Protein AF-A0A7S3W104-F1 (afdb_monomer)

Structure (mmCIF, N/CA/C/O backbone):
data_AF-A0A7S3W104-F1
#
_entry.id   AF-A0A7S3W104-F1
#
loop_
_atom_site.group_PDB
_atom_site.id
_atom_site.type_symbol
_atom_site.label_atom_id
_atom_site.label_alt_id
_atom_site.label_comp_id
_atom_site.label_asym_id
_atom_site.label_entity_id
_atom_site.label_seq_id
_atom_site.pdbx_PDB_ins_code
_atom_site.Cartn_x
_atom_site.Cartn_y
_atom_site.Cartn_z
_atom_site.occupancy
_atom_site.B_iso_or_equiv
_atom_site.auth_seq_id
_atom_site.auth_comp_id
_atom_site.auth_asym_id
_atom_site.auth_atom_id
_atom_site.pdbx_PDB_model_num
ATOM 1 N N . ARG A 1 1 ? 18.774 6.326 -40.422 1.00 37.09 1 ARG A N 1
ATOM 2 C CA . ARG A 1 1 ? 19.442 6.326 -39.095 1.00 37.09 1 ARG A CA 1
ATOM 3 C C . ARG A 1 1 ? 19.067 5.019 -38.410 1.00 37.09 1 ARG A C 1
ATOM 5 O O . ARG A 1 1 ? 17.876 4.776 -38.276 1.00 37.09 1 ARG A O 1
ATOM 12 N N . ARG A 1 2 ? 20.029 4.136 -38.097 1.00 28.27 2 ARG A N 1
ATOM 13 C CA . ARG A 1 2 ? 19.743 2.916 -37.319 1.00 28.27 2 ARG A CA 1
ATOM 14 C C . ARG A 1 2 ? 19.228 3.359 -35.954 1.00 28.27 2 ARG A C 1
ATOM 16 O O . ARG A 1 2 ? 19.919 4.115 -35.279 1.00 28.27 2 ARG A O 1
ATOM 23 N N . TRP A 1 3 ? 18.034 2.916 -35.581 1.00 32.09 3 TRP A N 1
ATOM 24 C CA . TRP A 1 3 ? 17.619 2.921 -34.187 1.00 32.09 3 TRP A CA 1
ATOM 25 C C . TRP A 1 3 ? 18.521 1.901 -33.496 1.00 32.09 3 TRP A C 1
ATOM 27 O O . TRP A 1 3 ? 18.325 0.699 -33.641 1.00 32.09 3 TRP A O 1
ATOM 37 N N . LEU A 1 4 ? 19.610 2.384 -32.897 1.00 34.06 4 LEU A N 1
ATOM 38 C CA . LEU A 1 4 ? 20.387 1.586 -31.960 1.00 34.06 4 LEU A CA 1
ATOM 39 C C . LEU A 1 4 ? 19.416 1.181 -30.856 1.00 34.06 4 LEU A C 1
ATOM 41 O O . LEU A 1 4 ? 18.719 2.042 -30.314 1.00 34.06 4 LEU A O 1
ATOM 45 N N . ASP A 1 5 ? 19.331 -0.120 -30.590 1.00 38.16 5 ASP A N 1
ATOM 46 C CA . ASP A 1 5 ? 18.613 -0.637 -29.433 1.00 38.16 5 ASP A CA 1
ATOM 47 C C . ASP A 1 5 ? 19.081 0.158 -28.211 1.00 38.16 5 ASP A C 1
ATOM 49 O O . ASP A 1 5 ? 20.287 0.172 -27.947 1.00 38.16 5 ASP A O 1
ATOM 53 N N . PRO A 1 6 ? 18.192 0.874 -27.497 1.00 42.34 6 PRO A N 1
ATOM 54 C CA . PRO A 1 6 ? 18.599 1.498 -26.258 1.00 42.34 6 PRO A CA 1
ATOM 55 C C . PRO A 1 6 ? 19.003 0.359 -25.327 1.00 42.34 6 PRO A C 1
ATOM 57 O O . PRO A 1 6 ? 18.173 -0.453 -24.917 1.00 42.34 6 PRO A O 1
ATOM 60 N N . GLU A 1 7 ? 20.297 0.265 -25.043 1.0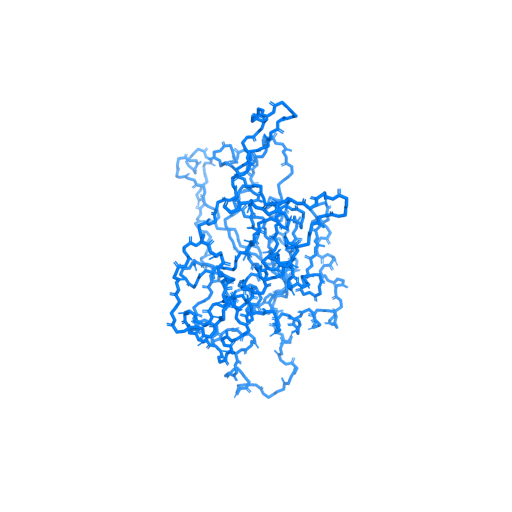0 40.59 7 GLU A N 1
ATOM 61 C CA . GLU A 1 7 ? 20.813 -0.590 -23.992 1.00 40.5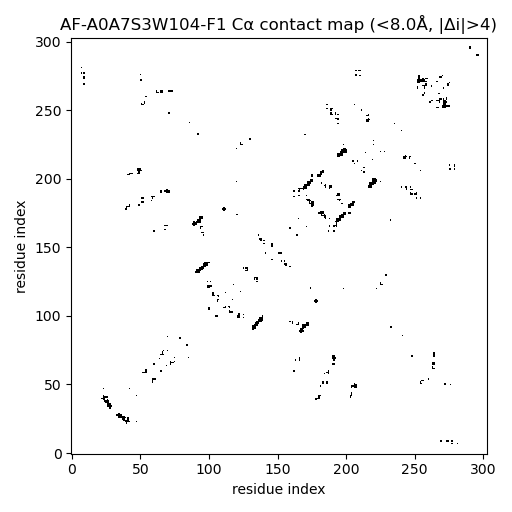9 7 GLU A CA 1
ATOM 62 C C . GLU A 1 7 ? 20.341 0.019 -22.670 1.00 40.59 7 GLU A C 1
ATOM 64 O O . GLU A 1 7 ? 20.956 0.916 -22.093 1.00 40.59 7 GLU A O 1
ATOM 69 N N . ILE A 1 8 ? 19.157 -0.406 -22.238 1.00 48.28 8 ILE A N 1
ATOM 70 C CA . ILE A 1 8 ? 18.570 -0.025 -20.962 1.00 48.28 8 ILE A CA 1
ATOM 71 C C . ILE A 1 8 ? 19.312 -0.832 -19.888 1.00 48.28 8 ILE A C 1
ATOM 73 O O . ILE A 1 8 ? 18.839 -1.863 -19.419 1.00 48.28 8 ILE A O 1
ATOM 77 N N . SER A 1 9 ? 20.533 -0.398 -19.571 1.00 44.91 9 SER A N 1
ATOM 78 C CA . SER A 1 9 ? 21.362 -0.970 -18.511 1.00 44.91 9 SER A CA 1
ATOM 79 C C . SER A 1 9 ? 21.144 -0.187 -17.209 1.00 44.91 9 SER A C 1
ATOM 81 O O . SER A 1 9 ? 21.493 1.000 -17.159 1.00 44.91 9 SER A O 1
ATOM 83 N N . PRO A 1 10 ? 20.621 -0.817 -16.136 1.00 44.97 10 PRO A N 1
ATOM 84 C CA . PRO A 1 10 ? 20.485 -0.187 -14.815 1.00 44.97 10 PRO A CA 1
ATOM 85 C C . PRO A 1 10 ? 21.829 0.316 -14.244 1.00 44.97 10 PRO A C 1
ATOM 87 O O . PRO A 1 10 ? 21.872 1.248 -13.438 1.00 44.97 10 PRO A O 1
ATOM 90 N N . ALA A 1 11 ? 22.942 -0.269 -14.704 1.00 45.78 11 ALA A N 1
ATOM 91 C CA . ALA A 1 11 ? 24.308 0.042 -14.287 1.00 45.78 11 ALA A CA 1
ATOM 92 C C . ALA A 1 11 ? 24.992 1.143 -15.129 1.00 45.78 11 ALA A C 1
ATOM 94 O O . ALA A 1 11 ? 26.169 1.442 -14.915 1.00 45.78 11 ALA A O 1
ATOM 95 N N . SER A 1 12 ? 24.292 1.755 -16.092 1.00 44.75 12 SER A N 1
ATOM 96 C CA . SER A 1 12 ? 24.877 2.786 -16.957 1.00 44.75 12 SER A CA 1
ATOM 97 C C . SER A 1 12 ? 25.304 4.036 -16.174 1.00 44.75 12 SER A C 1
ATOM 99 O O . SER A 1 12 ? 24.533 4.598 -15.391 1.00 44.75 12 SER A O 1
ATOM 101 N N . ARG A 1 13 ? 26.538 4.504 -16.423 1.00 41.62 13 ARG A N 1
ATOM 102 C CA . ARG A 1 13 ? 27.102 5.742 -15.844 1.00 41.62 13 ARG A CA 1
ATOM 103 C C . ARG A 1 13 ? 26.498 7.017 -16.442 1.00 41.62 13 ARG A C 1
ATOM 105 O O . ARG A 1 13 ? 26.578 8.072 -15.822 1.00 41.62 13 ARG A O 1
ATOM 112 N N . THR A 1 14 ? 25.885 6.937 -17.622 1.00 40.84 14 THR A N 1
ATOM 113 C CA . THR A 1 14 ? 25.219 8.063 -18.292 1.00 40.84 14 THR A CA 1
ATOM 114 C C . THR A 1 14 ? 23.712 7.875 -18.189 1.00 40.84 14 THR A C 1
ATOM 116 O O . THR A 1 14 ? 23.048 7.472 -19.146 1.00 40.84 14 THR A O 1
ATOM 119 N N . ARG A 1 15 ? 23.156 8.108 -16.997 1.00 45.81 15 ARG A N 1
ATOM 120 C CA . ARG A 1 15 ? 21.706 8.039 -16.794 1.00 45.81 15 ARG A CA 1
ATOM 121 C C . ARG A 1 15 ? 21.064 9.257 -17.454 1.00 45.81 15 ARG A C 1
ATOM 123 O O . ARG A 1 15 ? 21.160 10.371 -16.944 1.00 45.81 15 ARG A O 1
ATOM 130 N N . ALA A 1 16 ? 20.427 9.053 -18.604 1.00 42.28 16 ALA A N 1
ATOM 131 C CA . ALA A 1 16 ? 19.506 10.038 -19.149 1.00 42.28 16 ALA A CA 1
ATOM 132 C C . ALA A 1 16 ? 18.285 10.090 -18.222 1.00 42.28 16 ALA A C 1
ATOM 134 O O . ALA A 1 16 ? 17.577 9.097 -18.054 1.00 42.28 16 ALA A O 1
ATOM 135 N N . TRP A 1 17 ? 18.073 11.235 -17.578 1.00 39.09 17 TRP A N 1
ATOM 136 C CA . TRP A 1 17 ? 16.923 11.456 -16.712 1.00 39.09 17 TRP A CA 1
ATOM 137 C C . TRP A 1 17 ? 15.668 11.514 -17.582 1.00 39.09 17 TRP A C 1
ATOM 139 O O . TRP A 1 17 ? 15.446 12.484 -18.304 1.00 39.09 17 TRP A O 1
ATOM 149 N N . VAL A 1 18 ? 14.852 10.463 -17.540 1.00 41.28 18 VAL A N 1
ATOM 150 C CA . VAL A 1 18 ? 13.516 10.491 -18.137 1.00 41.28 18 VAL A CA 1
ATOM 151 C C . VAL A 1 18 ? 12.557 11.017 -17.079 1.00 41.28 18 VAL A C 1
ATOM 153 O O . VAL A 1 18 ? 12.289 10.352 -16.080 1.00 41.28 18 VAL A O 1
ATOM 156 N N . GLN A 1 19 ? 12.025 12.217 -17.296 1.00 34.94 19 GLN A N 1
ATOM 157 C CA . GLN A 1 19 ? 10.919 12.736 -16.502 1.00 34.94 19 GLN A CA 1
ATOM 158 C C . GLN A 1 19 ? 9.626 12.045 -16.953 1.00 34.94 19 GLN A C 1
ATOM 160 O O . GLN A 1 19 ? 8.969 12.461 -17.908 1.00 34.94 19 GLN A O 1
ATOM 165 N N . LEU A 1 20 ? 9.269 10.954 -16.277 1.00 44.12 20 LEU A N 1
ATOM 166 C CA . LEU A 1 20 ? 8.003 10.261 -16.497 1.00 44.12 20 LEU A CA 1
ATOM 167 C C . LEU A 1 20 ? 6.884 11.052 -15.820 1.00 44.12 20 LEU A C 1
ATOM 169 O O . LEU A 1 20 ? 6.678 10.967 -14.611 1.00 44.12 20 LEU A O 1
ATOM 173 N N . THR A 1 21 ? 6.167 11.852 -16.605 1.00 34.91 21 THR A N 1
ATOM 174 C CA . THR A 1 21 ? 4.966 12.536 -16.121 1.00 34.91 21 THR A CA 1
ATOM 175 C C . THR A 1 21 ? 3.789 11.576 -16.233 1.00 34.91 21 THR A C 1
ATOM 177 O O . THR A 1 21 ? 3.358 11.231 -17.330 1.00 34.91 21 THR A O 1
ATOM 180 N N . HIS A 1 22 ? 3.280 11.125 -15.090 1.00 41.38 22 HIS A N 1
ATOM 181 C CA . HIS A 1 22 ? 2.076 10.309 -15.015 1.00 41.38 22 HIS A CA 1
ATOM 182 C C . HIS A 1 22 ? 0.848 11.192 -15.260 1.00 41.38 22 HIS A C 1
ATOM 184 O O . HIS A 1 22 ? 0.440 11.934 -14.374 1.00 41.38 22 HIS A O 1
ATOM 190 N N . ASN A 1 23 ? 0.273 11.109 -16.458 1.00 41.25 23 ASN A N 1
ATOM 191 C CA . ASN A 1 23 ? -1.087 11.555 -16.750 1.00 41.25 23 ASN A CA 1
ATOM 192 C C . ASN A 1 23 ? -1.695 10.542 -17.728 1.00 41.25 23 ASN A C 1
ATOM 194 O O . ASN A 1 23 ? -1.456 10.623 -18.932 1.00 41.25 23 ASN A O 1
ATOM 198 N N . GLY A 1 24 ? -2.446 9.565 -17.218 1.00 42.09 24 GLY A N 1
ATOM 199 C CA . GLY A 1 24 ? -3.284 8.715 -18.061 1.00 42.09 24 GLY A CA 1
ATOM 200 C C . GLY A 1 24 ? -4.423 9.553 -18.639 1.00 42.09 24 GLY A C 1
ATOM 201 O O . GLY A 1 24 ? -5.442 9.735 -17.984 1.00 42.09 24 GLY A O 1
ATOM 202 N N . LEU A 1 25 ? -4.238 10.111 -19.836 1.00 42.59 25 LEU A N 1
ATOM 203 C CA . LEU A 1 25 ? -5.289 10.806 -20.581 1.00 42.59 25 LEU A CA 1
ATOM 204 C C . LEU A 1 25 ? -5.599 10.011 -21.846 1.00 42.59 25 LEU A C 1
ATOM 206 O O . LEU A 1 25 ? -5.040 10.258 -22.914 1.00 42.59 25 LEU A O 1
ATOM 210 N N . ALA A 1 26 ? -6.496 9.040 -21.719 1.00 45.34 26 ALA A N 1
ATOM 211 C CA . ALA A 1 26 ? -7.226 8.511 -22.857 1.00 45.34 26 ALA A CA 1
ATOM 212 C C . ALA A 1 26 ? -8.701 8.841 -22.640 1.00 45.34 26 ALA A C 1
ATOM 214 O O . ALA A 1 26 ? -9.356 8.249 -21.789 1.00 45.34 26 ALA A O 1
ATOM 215 N N . ASP A 1 27 ? -9.211 9.813 -23.393 1.00 51.09 27 ASP A N 1
ATOM 216 C CA . ASP A 1 27 ? -10.648 10.049 -23.488 1.00 51.09 27 ASP A CA 1
ATOM 217 C C . ASP A 1 27 ? -11.335 8.767 -23.984 1.00 51.09 27 ASP A C 1
ATOM 219 O O . ASP A 1 27 ? -10.856 8.135 -24.933 1.00 51.09 27 ASP A O 1
ATOM 223 N N . ALA A 1 28 ? -12.467 8.390 -23.385 1.00 49.91 28 ALA A N 1
ATOM 224 C CA . ALA A 1 28 ? -13.306 7.348 -23.960 1.00 49.91 28 ALA A CA 1
ATOM 225 C C . ALA A 1 28 ? -13.830 7.877 -25.299 1.00 49.91 28 ALA A C 1
ATOM 227 O O . ALA A 1 28 ? -14.431 8.952 -25.343 1.00 49.91 28 ALA A O 1
ATOM 228 N N . ARG A 1 29 ? -13.564 7.169 -26.403 1.00 50.62 29 ARG A N 1
ATOM 229 C CA . ARG A 1 29 ? -13.993 7.582 -27.746 1.00 50.62 29 ARG A CA 1
ATOM 230 C C . ARG A 1 29 ? -15.089 6.673 -28.285 1.00 50.62 29 ARG A C 1
ATOM 232 O O . ARG A 1 29 ? -15.020 5.458 -28.124 1.00 50.62 29 ARG A O 1
ATOM 239 N N . THR A 1 30 ? -16.088 7.251 -28.948 1.00 54.69 30 THR A N 1
ATOM 240 C CA . THR A 1 30 ? -17.107 6.495 -29.686 1.00 54.69 30 THR A CA 1
ATOM 241 C C . THR A 1 30 ? -16.467 5.752 -30.871 1.00 54.69 30 THR A C 1
ATOM 243 O O . THR A 1 30 ? -15.377 6.127 -31.313 1.00 54.69 30 THR A O 1
ATOM 246 N N . PRO A 1 31 ? -17.148 4.760 -31.482 1.00 52.31 31 PRO A N 1
ATOM 247 C CA . PRO A 1 31 ? -16.690 4.130 -32.728 1.00 52.31 31 PRO A CA 1
ATOM 248 C C . PRO A 1 31 ? -16.465 5.114 -33.891 1.00 52.31 31 PRO A C 1
ATOM 250 O O . PRO A 1 31 ? -15.788 4.778 -34.857 1.00 52.31 31 PRO A O 1
ATOM 253 N N . ARG A 1 32 ? -17.021 6.333 -33.803 1.00 60.59 32 ARG A N 1
ATOM 254 C CA . ARG A 1 32 ? -16.838 7.431 -34.767 1.00 60.59 32 ARG A CA 1
ATOM 255 C C . ARG A 1 32 ? -15.694 8.388 -34.399 1.00 60.59 32 ARG A C 1
ATOM 257 O O . ARG A 1 32 ? -15.452 9.347 -35.121 1.00 60.59 32 ARG A O 1
ATOM 264 N N . GLY A 1 33 ? -14.974 8.130 -33.305 1.00 50.72 33 GLY A N 1
ATOM 265 C CA . GLY A 1 33 ? -13.790 8.887 -32.886 1.00 50.72 33 GLY A CA 1
ATOM 266 C C . GLY A 1 33 ? -14.061 10.125 -32.024 1.00 50.72 33 GLY A C 1
ATOM 267 O O . GLY A 1 33 ? -13.105 10.823 -31.670 1.00 50.72 33 GLY A O 1
ATOM 268 N N . GLU A 1 34 ? -15.318 10.382 -31.661 1.00 56.81 34 GLU A N 1
ATOM 269 C CA . GLU A 1 34 ? -15.738 11.496 -30.799 1.00 56.81 34 GLU A CA 1
ATOM 270 C C . GLU A 1 34 ? -15.475 11.173 -29.325 1.00 56.81 34 GLU A C 1
ATOM 272 O O . GLU A 1 34 ? -15.604 10.020 -28.923 1.00 56.81 34 GLU A O 1
ATOM 277 N N . VAL A 1 35 ? -15.129 12.170 -28.505 1.00 52.94 35 VAL A N 1
ATOM 278 C CA . VAL A 1 35 ? -14.965 11.990 -27.051 1.00 52.94 35 VAL A CA 1
ATOM 279 C C . VAL A 1 35 ? -16.342 11.744 -26.425 1.00 52.94 35 VAL A C 1
ATOM 281 O O . VAL A 1 35 ? -17.142 12.669 -26.318 1.00 52.94 35 VAL A O 1
ATOM 284 N N . ALA A 1 36 ? -16.614 10.496 -26.044 1.00 54.97 36 ALA A N 1
ATOM 285 C CA . ALA A 1 36 ? -17.855 10.060 -25.407 1.00 54.97 36 ALA A CA 1
ATOM 286 C C . ALA A 1 36 ? -17.917 10.529 -23.947 1.00 54.97 36 ALA A C 1
ATOM 288 O O . ALA A 1 36 ? -18.919 11.085 -23.513 1.00 54.97 36 ALA A O 1
ATOM 289 N N . GLU A 1 37 ? -16.808 10.366 -23.222 1.00 53.06 37 GLU A N 1
ATOM 290 C CA . GLU A 1 37 ? -16.603 10.869 -21.867 1.00 53.06 37 GLU A CA 1
ATOM 291 C C . GLU A 1 37 ? -15.124 11.231 -21.688 1.00 53.06 37 GLU A C 1
ATOM 293 O O . GLU A 1 37 ? -14.225 10.480 -22.082 1.00 53.06 37 GLU A O 1
ATOM 298 N N . ARG A 1 38 ? -14.852 12.389 -21.072 1.00 49.31 38 ARG A N 1
ATOM 299 C CA . ARG A 1 38 ? -13.503 12.719 -20.595 1.00 49.31 38 ARG A CA 1
ATOM 300 C C . ARG A 1 38 ? -13.173 11.779 -19.446 1.00 49.31 38 ARG A C 1
ATOM 302 O O . ARG A 1 38 ? -13.529 12.056 -18.300 1.00 49.31 38 ARG A O 1
ATOM 309 N N . CYS A 1 39 ? -12.498 10.677 -19.744 1.00 49.94 39 CYS A N 1
ATOM 310 C CA . CYS A 1 39 ? -11.989 9.815 -18.697 1.00 49.94 39 CYS A CA 1
ATOM 311 C C . CYS A 1 39 ? -10.826 10.527 -18.007 1.00 49.94 39 CYS A C 1
ATOM 313 O O . CYS A 1 39 ? -9.742 10.683 -18.565 1.00 49.94 39 CYS A O 1
ATOM 315 N N . VAL A 1 40 ? -11.075 11.015 -16.792 1.00 47.88 40 VAL A N 1
ATOM 316 C CA . VAL A 1 40 ? -10.091 11.816 -16.054 1.00 47.88 40 VAL A CA 1
ATOM 317 C C . VAL A 1 40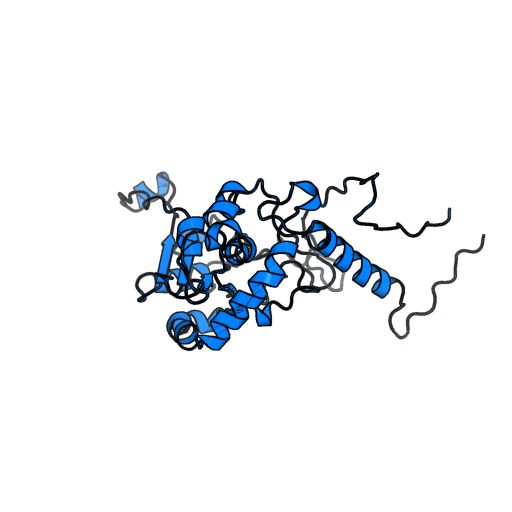 ? -8.989 10.941 -15.440 1.00 47.88 40 VAL A C 1
ATOM 319 O O . VAL A 1 40 ? -7.941 11.472 -15.101 1.00 47.88 40 VAL A O 1
ATOM 322 N N . ASN A 1 41 ? -9.204 9.622 -15.333 1.00 52.31 41 ASN A N 1
ATOM 323 C CA . ASN A 1 41 ? -8.223 8.623 -14.898 1.00 52.31 41 ASN A CA 1
ATOM 324 C C . ASN A 1 41 ? -8.553 7.248 -15.516 1.00 52.31 41 ASN A C 1
ATOM 326 O O . ASN A 1 41 ? -9.205 6.426 -14.878 1.00 52.31 41 ASN A O 1
ATOM 330 N N . CYS A 1 42 ? -8.121 6.990 -16.750 1.00 57.62 42 CYS A N 1
ATOM 331 C CA . CYS A 1 42 ? -8.243 5.663 -17.364 1.00 57.62 42 CYS A CA 1
ATOM 332 C C . CYS A 1 42 ? -6.886 4.972 -17.336 1.00 57.62 42 CYS A C 1
ATOM 334 O O . CYS A 1 42 ? -6.059 5.203 -18.215 1.00 57.62 42 CYS A O 1
ATOM 336 N N . PHE A 1 43 ? -6.651 4.142 -16.317 1.00 66.25 43 PHE A N 1
ATOM 337 C CA . PHE A 1 43 ? -5.513 3.233 -16.336 1.00 66.25 43 PHE A CA 1
ATOM 338 C C . PHE A 1 43 ? -5.801 2.087 -17.307 1.00 66.25 43 PHE A C 1
ATOM 340 O O . PHE A 1 43 ? -6.747 1.321 -17.126 1.00 66.25 43 PHE A O 1
ATOM 347 N N . HIS A 1 44 ? -4.965 1.941 -18.324 1.00 65.56 44 HIS A N 1
ATOM 348 C CA . HIS A 1 44 ? -5.025 0.834 -19.262 1.00 65.56 44 HIS A CA 1
ATOM 349 C C . HIS A 1 44 ? -3.996 -0.228 -18.886 1.00 65.56 44 HIS A C 1
ATOM 351 O O . HIS A 1 44 ? -2.796 -0.074 -19.132 1.00 65.56 44 HIS A O 1
ATOM 357 N N . VAL A 1 45 ? -4.478 -1.349 -18.346 1.00 68.31 45 VAL A N 1
ATOM 358 C CA . VAL A 1 45 ? -3.652 -2.530 -18.063 1.00 68.31 45 VAL A CA 1
ATOM 359 C C . VAL A 1 45 ? -2.844 -2.917 -19.308 1.00 68.31 45 VAL A C 1
ATOM 361 O O . VAL A 1 45 ? -3.363 -2.975 -20.421 1.00 68.31 45 VAL A O 1
ATOM 364 N N . GLY A 1 46 ? -1.540 -3.139 -19.129 1.00 69.38 46 GLY A N 1
ATOM 365 C CA . GLY A 1 46 ? -0.610 -3.491 -20.208 1.00 69.38 46 GLY A CA 1
ATOM 366 C C . GLY A 1 46 ? -0.140 -2.324 -21.090 1.00 69.38 46 GLY A C 1
ATOM 367 O O . GLY A 1 46 ? 0.827 -2.493 -21.833 1.00 69.38 46 GLY A O 1
ATOM 368 N N . LYS A 1 47 ? -0.754 -1.136 -20.987 1.00 73.19 47 LYS A N 1
ATOM 369 C CA . LYS A 1 47 ? -0.311 0.095 -21.666 1.00 73.19 47 LYS A CA 1
ATOM 370 C C . LYS A 1 47 ? 0.299 1.091 -20.688 1.00 73.19 47 LYS A C 1
ATOM 372 O O . LYS A 1 47 ? 1.390 1.597 -20.938 1.00 73.19 47 LYS A O 1
ATOM 377 N N . ASP A 1 48 ? -0.332 1.291 -19.544 1.00 76.00 48 ASP A N 1
ATOM 378 C CA . ASP A 1 48 ? 0.135 2.199 -18.503 1.00 76.00 48 ASP A CA 1
ATOM 379 C C . ASP A 1 48 ? 0.943 1.431 -17.449 1.00 76.00 48 ASP A C 1
ATOM 381 O O . ASP A 1 48 ? 0.756 0.228 -17.257 1.00 76.00 48 ASP A O 1
ATOM 385 N N . ILE A 1 49 ? 1.907 2.096 -16.808 1.00 82.19 49 ILE A N 1
ATOM 386 C CA . ILE A 1 49 ? 2.715 1.528 -15.718 1.00 82.19 49 ILE A CA 1
ATOM 387 C C . ILE A 1 49 ? 2.455 2.369 -14.476 1.00 82.19 49 ILE A C 1
ATOM 389 O O . ILE A 1 49 ? 2.705 3.576 -14.482 1.00 82.19 49 ILE A O 1
ATOM 393 N N . VAL A 1 50 ? 1.990 1.732 -13.403 1.00 82.00 50 VAL A N 1
ATOM 394 C CA . VAL A 1 50 ? 1.903 2.381 -12.095 1.00 82.00 50 VAL A CA 1
ATOM 395 C C . VAL A 1 50 ? 3.273 2.318 -11.434 1.00 82.00 50 VAL A C 1
ATOM 397 O O . VAL A 1 50 ? 3.782 1.233 -11.149 1.00 82.00 50 VAL A O 1
ATOM 400 N N . LEU A 1 51 ? 3.868 3.486 -11.204 1.00 85.81 51 LEU A N 1
ATOM 401 C CA . LEU A 1 51 ? 5.132 3.633 -10.483 1.00 85.81 51 LEU A CA 1
ATOM 402 C C . LEU A 1 51 ? 4.866 3.802 -8.979 1.00 85.81 51 LEU A C 1
ATOM 404 O O . LEU A 1 51 ? 3.837 4.381 -8.609 1.00 85.81 51 LEU A O 1
ATOM 408 N N . PRO A 1 52 ? 5.767 3.338 -8.097 1.00 87.00 52 PRO A N 1
ATOM 409 C CA . PRO A 1 52 ? 5.720 3.715 -6.696 1.00 87.00 52 PRO A CA 1
ATOM 410 C C . PRO A 1 52 ? 6.045 5.207 -6.550 1.00 87.00 52 PRO A C 1
ATOM 412 O O . PRO A 1 52 ? 6.579 5.855 -7.453 1.00 87.00 52 PRO A O 1
ATOM 415 N N . PHE A 1 53 ? 5.700 5.770 -5.399 1.00 76.81 53 PHE A N 1
ATOM 416 C CA . PHE A 1 53 ? 5.983 7.169 -5.113 1.00 76.81 53 PHE A CA 1
ATOM 417 C C . PHE A 1 53 ? 7.481 7.434 -4.946 1.00 76.81 53 PHE A C 1
ATOM 419 O O . PHE A 1 53 ? 8.235 6.598 -4.449 1.00 76.81 53 PHE A O 1
ATOM 426 N N . THR A 1 54 ? 7.892 8.658 -5.277 1.00 74.06 54 THR A N 1
ATOM 427 C CA . THR A 1 54 ? 9.198 9.165 -4.865 1.00 74.06 54 THR A CA 1
ATOM 428 C C . THR A 1 54 ? 9.189 9.496 -3.363 1.00 74.06 54 THR A C 1
ATOM 430 O O . THR A 1 54 ? 8.140 9.874 -2.823 1.00 74.06 54 THR A O 1
ATOM 433 N N . PRO A 1 55 ? 10.349 9.438 -2.683 1.00 64.75 55 PRO A N 1
ATOM 434 C CA . PRO A 1 55 ? 10.478 9.690 -1.239 1.00 64.75 55 PRO A CA 1
ATOM 435 C C . PRO A 1 55 ? 10.030 11.079 -0.759 1.00 64.75 55 PRO A C 1
ATOM 437 O O . PRO A 1 55 ? 9.930 11.326 0.435 1.00 64.75 55 PRO A O 1
ATOM 440 N N . SER A 1 56 ? 9.775 12.006 -1.681 1.00 61.88 56 SER A N 1
ATOM 441 C CA . SER A 1 56 ? 9.354 13.386 -1.419 1.00 61.88 56 SER A CA 1
ATOM 442 C C . SER A 1 56 ? 7.839 13.571 -1.255 1.00 61.88 56 SER A C 1
ATOM 444 O O . SER A 1 56 ? 7.363 14.704 -1.184 1.00 61.88 56 SER A O 1
ATOM 446 N N . THR A 1 57 ? 7.059 12.488 -1.222 1.00 67.38 57 THR A N 1
ATOM 447 C CA . THR A 1 57 ? 5.596 12.554 -1.081 1.00 67.38 57 THR A CA 1
ATOM 448 C C . THR A 1 57 ? 5.151 12.227 0.345 1.00 67.38 57 THR A C 1
ATOM 450 O O . THR A 1 57 ? 5.776 11.427 1.030 1.00 67.38 57 THR A O 1
ATOM 453 N N . ILE A 1 58 ? 4.044 12.834 0.791 1.00 62.72 58 ILE A N 1
ATOM 454 C CA . ILE A 1 58 ? 3.545 12.760 2.182 1.00 62.72 58 ILE A CA 1
ATOM 455 C C . ILE A 1 58 ? 3.252 11.338 2.690 1.00 62.72 58 ILE A C 1
ATOM 457 O O . ILE A 1 58 ? 3.164 11.121 3.894 1.00 62.72 58 ILE A O 1
ATOM 461 N N . ASP A 1 59 ? 3.080 10.382 1.780 1.00 68.56 59 ASP A N 1
ATOM 462 C CA . ASP A 1 59 ? 2.686 9.014 2.104 1.00 68.56 59 ASP A CA 1
ATOM 463 C C . ASP A 1 59 ? 3.857 8.020 2.043 1.00 68.56 59 ASP A C 1
ATOM 465 O O . ASP A 1 59 ? 3.654 6.850 2.349 1.00 68.56 59 ASP A O 1
ATOM 469 N N . VAL A 1 60 ? 5.067 8.450 1.664 1.00 75.56 60 VAL A N 1
ATOM 470 C CA . VAL A 1 60 ? 6.256 7.585 1.652 1.00 75.56 60 VAL A CA 1
ATOM 471 C C . VAL A 1 60 ? 7.082 7.821 2.918 1.00 75.56 60 VAL A C 1
ATOM 473 O O . VAL A 1 60 ? 7.421 8.970 3.200 1.00 75.56 60 VAL A O 1
ATOM 476 N N . PRO A 1 61 ? 7.434 6.767 3.678 1.00 81.69 61 PRO A N 1
ATOM 477 C CA . PRO A 1 61 ? 8.301 6.907 4.843 1.00 81.69 61 PRO A CA 1
ATOM 478 C C . PRO A 1 61 ? 9.683 7.451 4.458 1.00 81.69 61 PRO A C 1
ATOM 480 O O . PRO A 1 61 ? 10.243 7.071 3.427 1.00 81.69 61 PRO A O 1
ATOM 483 N N . SER A 1 62 ? 10.271 8.292 5.309 1.00 86.19 62 SER A N 1
ATOM 484 C CA . SER A 1 62 ? 11.680 8.670 5.166 1.00 86.19 62 SER A CA 1
ATOM 485 C C . SER A 1 62 ? 12.601 7.468 5.422 1.00 86.19 62 SER A C 1
ATOM 487 O O . SER A 1 62 ? 12.199 6.487 6.049 1.00 86.19 62 SER A O 1
ATOM 489 N N . CYS A 1 63 ? 13.876 7.533 5.013 1.00 87.88 63 CYS A N 1
ATOM 490 C CA . CYS A 1 63 ? 14.831 6.482 5.392 1.00 87.88 63 CYS A CA 1
ATOM 491 C C . CYS A 1 63 ? 14.969 6.328 6.915 1.00 87.88 63 CYS A C 1
ATOM 493 O O . CYS A 1 63 ? 15.264 5.234 7.391 1.00 87.88 63 CYS A O 1
ATOM 495 N N . GLU A 1 64 ? 14.789 7.406 7.682 1.00 88.06 64 GLU A N 1
ATOM 496 C CA . GLU A 1 64 ? 14.778 7.336 9.143 1.00 88.06 64 GLU A CA 1
ATOM 497 C C . GLU A 1 64 ? 13.566 6.544 9.647 1.00 88.06 64 GLU A C 1
ATOM 499 O O . GLU A 1 64 ? 13.741 5.606 10.426 1.00 88.06 64 GLU A O 1
ATOM 504 N N . ASP A 1 65 ? 12.370 6.838 9.130 1.00 86.44 65 ASP A N 1
ATOM 505 C CA . ASP A 1 65 ? 11.154 6.080 9.448 1.00 86.44 65 ASP A CA 1
ATOM 506 C C . ASP A 1 65 ? 11.310 4.604 9.075 1.00 86.44 65 ASP A C 1
ATOM 508 O O . ASP A 1 65 ? 10.975 3.727 9.868 1.00 86.44 65 ASP A O 1
ATOM 512 N N . LEU A 1 66 ? 11.866 4.304 7.895 1.00 87.56 66 LEU A N 1
ATOM 513 C CA . LEU A 1 66 ? 12.111 2.927 7.470 1.00 87.56 66 LEU A CA 1
ATOM 514 C C . LEU A 1 66 ? 13.078 2.221 8.419 1.00 87.56 66 LEU A C 1
ATOM 516 O O . LEU A 1 66 ? 12.769 1.128 8.885 1.00 87.56 66 LEU A O 1
ATOM 520 N N . ARG A 1 67 ? 14.220 2.826 8.760 1.00 88.12 67 ARG A N 1
ATOM 521 C CA . ARG A 1 67 ? 15.183 2.209 9.688 1.00 88.12 67 ARG A CA 1
ATOM 522 C C . ARG A 1 67 ? 14.580 1.947 11.064 1.00 88.12 67 ARG A C 1
ATOM 524 O O . ARG A 1 67 ? 14.883 0.918 11.668 1.00 88.12 67 ARG A O 1
ATOM 531 N N . ASN A 1 68 ? 13.730 2.851 11.538 1.00 83.88 68 ASN A N 1
ATOM 532 C CA . ASN A 1 68 ? 13.136 2.763 12.864 1.00 83.88 68 ASN A CA 1
ATOM 533 C C . ASN A 1 68 ? 11.926 1.820 12.914 1.00 83.88 68 ASN A C 1
ATOM 535 O O . ASN A 1 68 ? 11.731 1.135 13.919 1.00 83.88 68 ASN A O 1
ATOM 539 N N . TRP A 1 69 ? 11.085 1.802 11.877 1.00 84.25 69 TRP A N 1
ATOM 540 C CA . TRP A 1 69 ? 9.744 1.204 11.943 1.00 84.25 69 TRP A CA 1
ATOM 541 C C . TRP A 1 69 ? 9.489 0.091 10.933 1.00 84.25 69 TRP A C 1
ATOM 543 O O . TRP A 1 69 ? 8.579 -0.712 11.162 1.00 84.25 69 TRP A O 1
ATOM 553 N N . SER A 1 70 ? 10.281 -0.012 9.861 1.00 87.38 70 SER A N 1
ATOM 554 C CA . SER A 1 70 ? 10.162 -1.129 8.922 1.00 87.38 70 SER A CA 1
ATOM 555 C C . SER A 1 70 ? 10.357 -2.452 9.653 1.00 87.38 70 SER A C 1
ATOM 557 O O . SER A 1 70 ? 11.237 -2.608 10.505 1.00 87.38 70 SER A O 1
ATOM 559 N N . VAL A 1 71 ? 9.534 -3.437 9.310 1.00 85.25 71 VAL A N 1
ATOM 560 C CA . VAL A 1 71 ? 9.732 -4.819 9.772 1.00 85.25 71 VAL A CA 1
ATOM 561 C C . VAL A 1 71 ? 10.899 -5.497 9.041 1.00 85.25 71 VAL A C 1
ATOM 563 O O . VAL A 1 71 ? 11.375 -6.537 9.483 1.00 85.25 71 VAL A O 1
ATOM 566 N N . TRP A 1 72 ? 11.393 -4.882 7.962 1.00 88.62 72 TRP A N 1
ATOM 567 C CA . TRP A 1 72 ? 12.536 -5.337 7.166 1.00 88.62 72 TRP A CA 1
ATOM 568 C C . TRP A 1 72 ? 13.861 -4.711 7.611 1.00 88.62 72 TRP A C 1
ATOM 570 O O . TRP A 1 72 ? 14.903 -5.025 7.042 1.00 88.62 72 TRP A O 1
ATOM 580 N N . SER A 1 73 ? 13.829 -3.800 8.590 1.00 85.56 73 SER A N 1
ATOM 581 C CA . SER A 1 73 ? 15.028 -3.102 9.048 1.00 85.56 73 SER A CA 1
ATOM 582 C C . SER A 1 73 ? 16.017 -4.075 9.710 1.00 85.56 73 SER A C 1
ATOM 584 O O . SER A 1 73 ? 15.641 -4.758 10.670 1.00 85.56 73 SER A O 1
ATOM 586 N N . PRO A 1 74 ? 17.289 -4.124 9.266 1.00 78.25 74 PRO A N 1
ATOM 587 C CA . PRO A 1 74 ? 18.287 -5.038 9.824 1.00 78.25 74 PRO A CA 1
ATOM 588 C C . PRO A 1 74 ? 18.632 -4.708 11.283 1.00 78.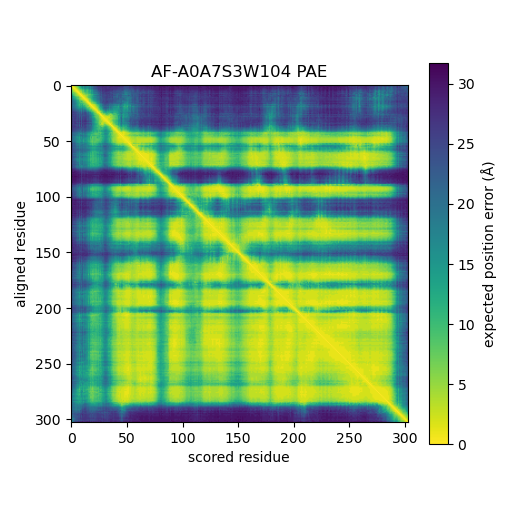25 74 PRO A C 1
ATOM 590 O O . PRO A 1 74 ? 18.985 -5.594 12.056 1.00 78.25 74 PRO A O 1
ATOM 593 N N . THR A 1 75 ? 18.483 -3.446 11.699 1.00 69.19 75 THR A N 1
ATOM 594 C CA . THR A 1 75 ? 18.784 -2.999 13.068 1.00 69.19 75 THR A CA 1
ATOM 595 C C . THR A 1 75 ? 17.699 -3.375 14.079 1.00 69.19 75 THR A C 1
ATOM 597 O O . THR A 1 75 ? 17.951 -3.349 15.284 1.00 69.19 75 THR A O 1
ATOM 600 N N . ARG A 1 76 ? 16.506 -3.780 13.622 1.00 62.12 76 ARG A N 1
ATOM 601 C CA . ARG A 1 76 ? 15.399 -4.189 14.501 1.00 62.12 76 ARG A CA 1
ATOM 602 C C . ARG A 1 76 ? 15.683 -5.517 15.214 1.00 62.12 76 ARG A C 1
ATOM 604 O O . ARG A 1 76 ? 15.299 -5.675 16.368 1.00 62.12 76 ARG A O 1
ATOM 611 N N . GLY A 1 77 ? 16.433 -6.422 14.576 1.00 48.91 77 GLY A N 1
ATOM 612 C CA . GLY A 1 77 ? 16.794 -7.739 15.123 1.00 48.91 77 GLY A CA 1
ATOM 613 C C . GLY A 1 77 ? 17.774 -7.717 16.303 1.00 48.91 77 GLY A C 1
ATOM 614 O O . GLY A 1 77 ? 17.951 -8.736 16.958 1.00 48.91 77 GLY A O 1
ATOM 615 N N . SER A 1 78 ? 18.387 -6.572 16.624 1.00 46.56 78 SER A N 1
ATOM 616 C CA . SER A 1 78 ? 19.297 -6.460 17.774 1.00 46.56 78 SER A CA 1
ATOM 617 C C . SER A 1 78 ? 18.581 -6.165 19.102 1.00 46.56 78 SER A C 1
ATOM 619 O O . SER A 1 78 ? 19.248 -6.110 20.135 1.00 46.56 78 SER A O 1
ATOM 621 N N . ARG A 1 79 ? 17.256 -5.937 19.107 1.00 45.81 79 ARG A N 1
ATOM 622 C CA . ARG A 1 79 ? 16.501 -5.567 20.323 1.00 45.81 79 ARG A CA 1
ATOM 623 C C . ARG A 1 79 ? 15.481 -6.595 20.822 1.00 45.81 79 ARG A C 1
ATOM 625 O O . ARG A 1 79 ? 15.008 -6.423 21.940 1.00 45.81 79 ARG A O 1
ATOM 632 N N . SER A 1 80 ? 15.191 -7.671 20.093 1.00 40.12 80 SER A N 1
ATOM 633 C CA . SER A 1 80 ? 14.405 -8.790 20.630 1.00 40.12 80 SER A CA 1
ATOM 634 C C . SER A 1 80 ? 14.895 -10.130 20.081 1.00 40.12 80 SER A C 1
ATOM 636 O O . SER A 1 80 ? 14.965 -10.369 18.878 1.00 40.12 80 SER A O 1
ATOM 638 N N . THR A 1 81 ? 15.294 -11.012 20.993 1.00 35.38 81 THR A N 1
ATOM 639 C CA . THR A 1 81 ? 15.630 -12.407 20.716 1.00 35.38 81 THR A CA 1
ATOM 640 C C . THR A 1 81 ? 14.362 -13.175 20.333 1.00 35.38 81 THR A C 1
ATOM 642 O O . THR A 1 81 ? 13.521 -13.421 21.195 1.00 35.38 81 THR A O 1
ATOM 645 N N . GLY A 1 82 ? 14.245 -13.585 19.068 1.00 37.81 82 GLY A N 1
ATOM 646 C CA . GLY A 1 82 ? 13.272 -14.587 18.620 1.00 37.81 82 GLY A CA 1
ATOM 647 C C . GLY A 1 82 ? 12.528 -14.219 17.335 1.00 37.81 82 GLY A C 1
ATOM 648 O O . GLY A 1 82 ? 11.781 -13.246 17.292 1.00 37.81 82 GLY A O 1
ATOM 649 N N . ASP A 1 83 ? 12.641 -15.070 16.312 1.00 40.31 83 ASP A N 1
ATOM 650 C CA . ASP A 1 83 ? 11.903 -14.999 15.036 1.00 40.31 83 ASP A CA 1
ATOM 651 C C . ASP A 1 83 ? 10.360 -14.998 15.177 1.00 40.31 83 ASP A C 1
ATOM 653 O O . ASP A 1 83 ? 9.642 -14.784 14.200 1.00 40.31 83 ASP A O 1
ATOM 657 N N . ALA A 1 84 ? 9.830 -15.174 16.392 1.00 37.53 84 ALA A N 1
ATOM 658 C CA . ALA A 1 84 ? 8.404 -15.103 16.714 1.00 37.53 84 ALA A CA 1
ATOM 659 C C . ALA A 1 84 ? 7.831 -13.664 16.784 1.00 37.53 84 ALA A C 1
ATOM 661 O O . ALA A 1 84 ? 6.613 -13.489 16.772 1.00 37.53 84 ALA A O 1
ATOM 662 N N . ASP A 1 85 ? 8.672 -12.624 16.815 1.00 44.34 85 ASP A N 1
ATOM 663 C CA . ASP A 1 85 ? 8.256 -11.233 17.088 1.00 44.34 85 ASP A CA 1
ATOM 664 C C . ASP A 1 85 ? 7.865 -10.419 15.830 1.00 44.34 85 ASP A C 1
ATOM 666 O O . ASP A 1 85 ? 7.447 -9.264 15.898 1.00 44.34 85 ASP A O 1
ATOM 670 N N . ARG A 1 86 ? 7.954 -11.005 14.625 1.00 51.16 86 ARG A N 1
ATOM 671 C CA . ARG A 1 86 ? 7.528 -10.311 13.386 1.00 51.16 86 ARG A CA 1
ATOM 672 C C . ARG A 1 86 ? 6.000 -10.209 13.245 1.00 51.16 86 ARG A C 1
ATOM 674 O O . ARG A 1 86 ? 5.510 -9.345 12.512 1.00 51.16 86 ARG A O 1
ATOM 681 N N . SER A 1 87 ? 5.262 -11.055 13.969 1.00 45.47 87 SER A N 1
ATOM 682 C CA . SER A 1 87 ? 3.795 -11.173 13.914 1.00 45.47 87 SER A CA 1
ATOM 683 C C . SER A 1 87 ? 3.112 -10.974 15.276 1.00 45.47 87 SER A C 1
ATOM 685 O O . SER A 1 87 ? 1.928 -10.630 15.313 1.00 45.47 87 SER A O 1
ATOM 687 N N . ALA A 1 88 ? 3.835 -11.159 16.386 1.00 44.66 88 ALA A N 1
ATOM 688 C CA . ALA A 1 88 ? 3.302 -11.157 17.747 1.00 44.66 88 ALA A CA 1
ATOM 689 C C . ALA A 1 88 ? 3.269 -9.744 18.362 1.00 44.66 88 ALA A C 1
ATOM 691 O O . ALA A 1 88 ? 4.017 -9.434 19.276 1.00 44.66 88 ALA A O 1
ATOM 692 N N . GLY A 1 89 ? 2.402 -8.861 17.865 1.00 59.94 89 GLY A N 1
ATOM 693 C CA . GLY A 1 89 ? 2.257 -7.539 18.499 1.00 59.94 89 GLY A CA 1
ATOM 694 C C . GLY A 1 89 ? 1.427 -6.503 17.757 1.00 59.94 89 GLY A C 1
ATOM 695 O O . GLY A 1 89 ? 1.458 -5.332 18.120 1.00 59.94 89 GLY A O 1
ATOM 696 N N . ARG A 1 90 ? 0.700 -6.884 16.699 1.00 81.19 90 ARG A N 1
ATOM 697 C CA . ARG A 1 90 ? -0.156 -5.930 15.987 1.00 81.19 90 ARG A CA 1
ATOM 698 C C . ARG A 1 90 ? -1.445 -5.695 16.769 1.00 81.19 90 ARG A C 1
ATOM 700 O O . ARG A 1 90 ? -2.306 -6.567 16.824 1.00 81.19 90 ARG A O 1
ATOM 707 N N . GLU A 1 91 ? -1.558 -4.508 17.356 1.00 86.06 91 GLU A N 1
ATOM 708 C CA . GLU A 1 91 ? -2.697 -4.061 18.168 1.00 86.06 91 GLU A CA 1
ATOM 709 C C . GLU A 1 91 ? -3.996 -3.914 17.361 1.00 86.06 91 GLU A C 1
ATOM 711 O O . GLU A 1 91 ? -5.097 -3.939 17.917 1.00 86.06 91 GLU A O 1
ATOM 716 N N . HIS A 1 92 ? -3.889 -3.737 16.043 1.00 92.69 92 HIS A N 1
ATOM 717 C CA . HIS A 1 92 ? -5.032 -3.527 15.164 1.00 92.69 92 HIS A CA 1
ATOM 718 C C . HIS A 1 92 ? -5.144 -4.647 14.128 1.00 92.69 92 HIS A C 1
ATOM 720 O O . HIS A 1 92 ? -4.165 -5.085 13.519 1.00 92.69 92 HIS A O 1
ATOM 726 N N . LEU A 1 93 ? -6.372 -5.094 13.877 1.00 95.62 93 LEU A N 1
ATOM 727 C CA . LEU A 1 93 ? -6.664 -5.996 12.770 1.00 95.62 93 LEU A CA 1
ATOM 728 C C . LEU A 1 93 ? -6.616 -5.227 11.449 1.00 95.62 93 LEU A C 1
ATOM 730 O O . LEU A 1 93 ? -5.967 -5.675 10.511 1.00 95.62 93 LEU A O 1
ATOM 734 N N . PHE A 1 94 ? -7.271 -4.069 11.390 1.00 96.25 94 PHE A N 1
ATOM 735 C CA . PHE A 1 94 ? -7.428 -3.284 10.172 1.00 96.25 94 PHE A CA 1
ATOM 736 C C . PHE A 1 94 ? -7.190 -1.802 10.432 1.00 96.25 94 PHE A C 1
ATOM 738 O O . PHE A 1 94 ? -7.704 -1.259 11.410 1.00 96.25 94 PHE A O 1
ATOM 745 N N . PHE A 1 95 ? -6.464 -1.135 9.539 1.00 94.62 95 PHE A N 1
ATOM 746 C CA . PHE A 1 95 ? -6.180 0.289 9.647 1.00 94.62 95 PHE A CA 1
ATOM 747 C C . PHE A 1 95 ? -6.493 1.066 8.372 1.00 94.62 95 PHE A C 1
ATOM 749 O O . PHE A 1 95 ? -6.213 0.637 7.251 1.00 94.62 95 PHE A O 1
ATOM 756 N N . PHE A 1 96 ? -6.998 2.281 8.580 1.00 91.19 96 PHE A N 1
ATOM 757 C CA . PHE A 1 96 ? -6.901 3.359 7.613 1.00 91.19 96 PHE A CA 1
ATOM 758 C C . PHE A 1 96 ? -6.840 4.720 8.302 1.00 91.19 96 PHE A C 1
ATOM 760 O O . PHE A 1 96 ? -7.618 5.006 9.212 1.00 91.19 96 PHE A O 1
ATOM 767 N N . GLY A 1 97 ? -5.987 5.608 7.795 1.00 86.88 97 GLY A N 1
ATOM 768 C CA . GLY A 1 97 ? -5.949 7.011 8.191 1.00 86.88 97 GLY A CA 1
ATOM 769 C C . GLY A 1 97 ? -5.966 7.919 6.973 1.00 86.88 97 GLY A C 1
ATOM 770 O O . GLY A 1 97 ? -5.100 7.809 6.109 1.00 86.88 97 GLY A O 1
ATOM 771 N N . GLY A 1 98 ? -6.928 8.836 6.904 1.00 81.12 98 GLY A N 1
ATOM 772 C CA . GLY A 1 98 ? -7.012 9.771 5.789 1.00 81.12 98 GLY A CA 1
ATOM 773 C C . GLY A 1 98 ? -8.276 10.614 5.793 1.00 81.12 98 GLY A C 1
ATOM 774 O O . GLY A 1 98 ? -9.126 10.519 6.678 1.00 81.12 98 GLY A O 1
ATOM 775 N N . ARG A 1 99 ? -8.409 11.464 4.775 1.00 78.25 99 ARG A N 1
ATOM 776 C CA . ARG A 1 99 ? -9.597 12.301 4.603 1.00 78.25 99 ARG A CA 1
ATOM 777 C C . ARG A 1 99 ? -10.721 11.475 3.980 1.00 78.25 99 ARG A C 1
ATOM 779 O O . ARG A 1 99 ? -10.631 11.104 2.808 1.00 78.25 99 ARG A O 1
ATOM 786 N N . ILE A 1 100 ? -11.789 11.236 4.742 1.00 78.06 100 ILE A N 1
ATOM 787 C CA . ILE A 1 100 ? -12.989 10.547 4.263 1.00 78.06 100 ILE A CA 1
ATOM 788 C C . ILE A 1 100 ? -14.214 11.449 4.389 1.00 78.06 100 ILE A C 1
ATOM 790 O O . ILE A 1 100 ? -14.584 11.892 5.473 1.00 78.06 100 ILE A O 1
ATOM 794 N N . HIS A 1 101 ? -14.888 11.695 3.275 1.00 71.94 101 HIS A N 1
ATOM 795 C CA . HIS A 1 101 ? -16.115 12.479 3.270 1.00 71.94 101 HIS A CA 1
ATOM 796 C C . HIS A 1 101 ? -17.306 11.577 3.652 1.00 71.94 101 HIS A C 1
ATOM 798 O O . HIS A 1 101 ? -17.513 10.557 2.997 1.00 71.94 101 HIS A O 1
ATOM 804 N N . PRO A 1 102 ? -18.066 11.904 4.715 1.00 59.41 102 PRO A N 1
ATOM 805 C CA . PRO A 1 102 ? -19.051 10.995 5.304 1.00 59.41 102 PRO A CA 1
ATOM 806 C C . PRO A 1 102 ? -20.421 10.967 4.605 1.00 59.41 102 PRO A C 1
ATOM 808 O O . PRO A 1 102 ? -21.243 10.134 4.967 1.00 59.41 102 PRO A O 1
ATOM 811 N N . SER A 1 103 ? -20.706 11.845 3.632 1.00 57.06 103 SER A N 1
ATOM 812 C CA . SER A 1 103 ? -21.969 11.785 2.877 1.00 57.06 103 SER A CA 1
ATOM 813 C C . SER A 1 103 ? -21.819 12.158 1.401 1.00 57.06 103 SER A C 1
ATOM 815 O O . SER A 1 103 ? -20.949 12.948 1.028 1.00 57.06 103 SER A O 1
ATOM 817 N N . LEU A 1 104 ? -22.739 11.622 0.589 1.00 50.03 104 LEU A N 1
ATOM 818 C CA . LEU A 1 104 ? -22.935 11.939 -0.833 1.00 50.03 104 LEU A CA 1
ATOM 819 C C . LEU A 1 104 ? -23.487 13.358 -1.070 1.00 50.03 104 LEU A C 1
ATOM 821 O O . LEU A 1 104 ? -23.478 13.861 -2.189 1.00 50.03 104 LEU A O 1
ATOM 825 N N . GLU A 1 105 ? -23.957 14.042 -0.029 1.00 48.66 105 GLU A N 1
ATOM 826 C CA . GLU A 1 105 ? -24.388 15.441 -0.126 1.00 48.66 105 GLU A CA 1
ATOM 827 C C . GLU A 1 105 ? -23.185 16.396 -0.039 1.00 48.66 105 GLU A C 1
ATOM 829 O O . GLU A 1 105 ? -23.073 17.359 -0.797 1.00 48.66 105 GLU A O 1
ATOM 834 N N . HIS A 1 106 ? -22.207 16.057 0.808 1.00 46.81 106 HIS A N 1
ATOM 835 C CA . HIS A 1 106 ? -20.932 16.770 0.960 1.00 46.81 106 HIS A CA 1
ATOM 836 C C . HIS A 1 106 ? -19.936 16.514 -0.184 1.00 46.81 106 HIS A C 1
ATOM 838 O O . HIS A 1 106 ? -18.894 17.164 -0.279 1.00 46.81 106 HIS A O 1
ATOM 844 N N . ALA A 1 107 ? -20.277 15.565 -1.047 1.00 46.62 107 ALA A N 1
ATOM 845 C CA . ALA A 1 107 ? -19.560 15.144 -2.235 1.00 46.62 107 ALA A CA 1
ATOM 846 C C . ALA A 1 107 ? -19.761 16.067 -3.451 1.00 46.62 107 ALA A C 1
ATOM 848 O O . ALA A 1 107 ? -18.938 16.050 -4.360 1.00 46.62 107 ALA A O 1
ATOM 849 N N . ARG A 1 108 ? -20.804 16.913 -3.461 1.00 40.84 108 ARG A N 1
ATOM 850 C CA . ARG A 1 108 ? -21.189 17.739 -4.626 1.00 40.84 108 ARG A CA 1
ATOM 851 C C . ARG A 1 108 ? -20.108 18.714 -5.118 1.00 40.84 108 ARG A C 1
ATOM 853 O O . ARG A 1 108 ? -20.153 19.139 -6.264 1.00 40.84 108 ARG A O 1
ATOM 860 N N . PHE A 1 109 ? -19.141 19.066 -4.268 1.00 39.12 109 PHE A N 1
ATOM 861 C CA . 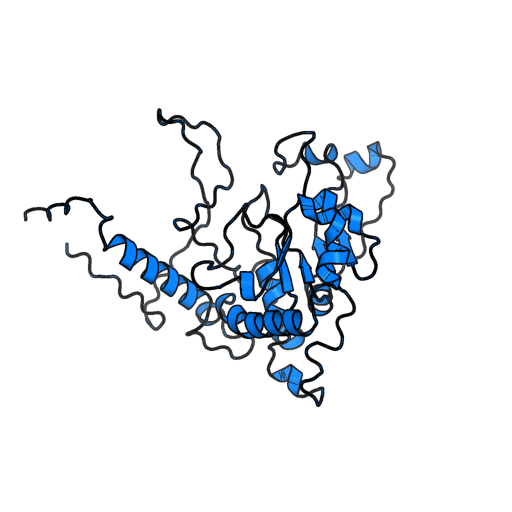PHE A 1 109 ? -18.047 19.999 -4.593 1.00 39.12 109 PHE A CA 1
ATOM 862 C C . PHE A 1 109 ? -16.702 19.315 -4.831 1.00 39.12 109 PHE A C 1
ATOM 864 O O . PHE A 1 109 ? -15.679 19.966 -5.037 1.00 39.12 109 PHE A O 1
ATOM 871 N N . LEU A 1 110 ? -16.686 17.993 -4.760 1.00 43.81 110 LEU A N 1
ATOM 872 C CA . LEU A 1 110 ? -15.509 17.179 -4.945 1.00 43.81 110 LEU A CA 1
ATOM 873 C C . LEU A 1 110 ? -15.720 16.446 -6.256 1.00 43.81 110 LEU A C 1
ATOM 875 O O . LEU A 1 110 ? -16.694 15.730 -6.430 1.00 43.81 110 LEU A O 1
ATOM 879 N N . SER A 1 111 ? -14.786 16.603 -7.179 1.00 41.81 111 SER A N 1
ATOM 880 C CA . SER A 1 111 ? -14.748 15.925 -8.475 1.00 41.81 111 SER A CA 1
ATOM 881 C C . SER A 1 111 ? -14.582 14.390 -8.403 1.00 41.81 111 SER A C 1
ATOM 883 O O . SER A 1 111 ? -14.095 13.779 -9.345 1.00 41.81 111 SER A O 1
ATOM 885 N N . TYR A 1 112 ? -14.961 13.780 -7.276 1.00 47.12 112 TYR A N 1
ATOM 886 C CA . TYR A 1 112 ? -14.660 12.425 -6.816 1.00 47.12 112 TYR A CA 1
ATOM 887 C C . TYR A 1 112 ? -15.849 11.455 -6.931 1.00 47.12 112 TYR A C 1
ATOM 889 O O . TYR A 1 112 ? -15.762 10.356 -6.395 1.00 47.12 112 TYR A O 1
ATOM 897 N N . TYR A 1 113 ? -16.959 11.851 -7.559 1.00 52.25 113 TYR A N 1
ATOM 898 C CA . TYR A 1 113 ? -18.212 11.097 -7.496 1.00 52.25 113 TYR A CA 1
ATOM 899 C C . TYR A 1 113 ? -18.895 11.019 -8.857 1.00 52.25 113 TYR A C 1
ATOM 901 O O . TYR A 1 113 ? -19.066 12.047 -9.510 1.00 52.25 113 TYR A O 1
ATOM 909 N N . ASP A 1 114 ? -19.379 9.824 -9.198 1.00 49.22 114 ASP A N 1
ATOM 910 C CA . ASP A 1 114 ? -20.211 9.557 -10.385 1.00 49.22 114 ASP A CA 1
ATOM 911 C C . ASP A 1 114 ? -21.654 10.089 -10.244 1.00 49.22 114 ASP A C 1
ATOM 913 O O . ASP A 1 114 ? -22.507 9.853 -11.093 1.00 49.22 114 ASP A O 1
ATOM 917 N N . GLY A 1 115 ? -21.946 10.820 -9.161 1.00 45.78 115 GLY A N 1
ATOM 918 C CA . GLY A 1 115 ? -23.210 11.521 -8.953 1.00 45.78 115 GLY A CA 1
ATOM 919 C C . GLY A 1 115 ? -23.849 11.287 -7.579 1.00 45.78 115 GLY A C 1
ATOM 920 O O . GLY A 1 115 ? -23.377 10.485 -6.770 1.00 45.78 115 GLY A O 1
ATOM 921 N N . PRO A 1 116 ? -24.930 12.022 -7.270 1.00 42.31 116 PRO A N 1
ATOM 922 C CA . PRO A 1 116 ? -25.719 11.803 -6.064 1.00 42.31 116 PRO A CA 1
ATOM 923 C C . PRO A 1 116 ? -26.434 10.442 -6.127 1.00 42.31 116 PRO A C 1
ATOM 925 O O . PRO A 1 116 ? -27.293 10.233 -6.975 1.00 42.31 116 PRO A O 1
ATOM 928 N N . GLY A 1 117 ? -26.095 9.531 -5.208 1.00 48.81 117 GLY A N 1
ATOM 929 C CA . GLY A 1 117 ? -26.756 8.225 -5.047 1.00 48.81 117 GLY A CA 1
ATOM 930 C C . GLY A 1 117 ? -25.867 7.000 -5.285 1.00 48.81 117 GLY A C 1
ATOM 931 O O . GLY A 1 117 ? -26.285 5.894 -4.952 1.00 48.81 117 GLY A O 1
ATOM 932 N N . SER A 1 118 ? -24.643 7.167 -5.797 1.00 53.78 118 SER A N 1
ATOM 933 C CA . SER A 1 118 ? -23.726 6.041 -6.007 1.00 53.78 118 SER A CA 1
ATOM 934 C C . SER A 1 118 ? -23.132 5.525 -4.680 1.00 53.78 118 SER A C 1
ATOM 936 O O . SER A 1 118 ? -22.694 6.324 -3.844 1.00 53.78 118 SER A O 1
ATOM 938 N N . PRO A 1 119 ? -23.102 4.198 -4.438 1.00 57.34 119 PRO A N 1
ATOM 939 C CA . PRO A 1 119 ? -22.398 3.617 -3.297 1.00 57.34 119 PRO A CA 1
ATOM 940 C C . PRO A 1 119 ? -20.918 4.000 -3.347 1.00 57.34 119 PRO A C 1
ATOM 942 O O . PRO A 1 119 ? -20.230 3.703 -4.321 1.00 57.34 119 PRO A O 1
ATOM 945 N N . HIS A 1 120 ? -20.395 4.631 -2.296 1.00 71.75 120 HIS A N 1
ATOM 946 C CA . HIS A 1 120 ? -19.004 5.073 -2.274 1.00 71.75 120 HIS A CA 1
ATOM 947 C C . HIS A 1 120 ? -18.193 4.269 -1.262 1.00 71.75 120 HIS A C 1
ATOM 949 O O . HIS A 1 120 ? -18.399 4.381 -0.051 1.00 71.75 120 HIS A O 1
ATOM 955 N N . VAL A 1 121 ? -17.192 3.546 -1.765 1.00 74.62 121 VAL A N 1
ATOM 956 C CA . VAL A 1 121 ? -16.345 2.616 -1.004 1.00 74.62 121 VAL A CA 1
ATOM 957 C C . VAL A 1 121 ? -15.781 3.227 0.284 1.00 74.62 121 VAL A C 1
ATOM 959 O O . VAL A 1 121 ? -15.722 2.571 1.322 1.00 74.62 121 VAL A O 1
ATOM 962 N N . ARG A 1 122 ? -15.430 4.524 0.268 1.00 77.12 122 ARG A N 1
ATOM 963 C CA . ARG A 1 122 ? -14.916 5.193 1.470 1.00 77.12 122 ARG A CA 1
ATOM 964 C C . ARG A 1 122 ? -15.986 5.526 2.506 1.00 77.12 122 ARG A C 1
ATOM 966 O O . ARG A 1 122 ? -15.695 5.503 3.698 1.00 77.12 122 ARG A O 1
ATOM 973 N N . ALA A 1 123 ? -17.207 5.824 2.069 1.00 75.94 123 ALA A N 1
ATOM 974 C CA . ALA A 1 123 ? -18.326 6.031 2.983 1.00 75.94 123 ALA A CA 1
ATOM 975 C C . ALA A 1 123 ? -18.764 4.700 3.612 1.00 75.94 123 ALA A C 1
ATOM 977 O O . ALA A 1 123 ? -19.082 4.665 4.798 1.00 75.94 123 ALA A O 1
ATOM 978 N N . ASP A 1 124 ? -18.702 3.606 2.851 1.00 81.25 124 ASP A N 1
ATOM 979 C CA . ASP A 1 124 ? -18.997 2.264 3.354 1.00 81.25 124 ASP A CA 1
ATOM 980 C C . ASP A 1 124 ? -17.966 1.815 4.400 1.00 81.25 124 ASP A C 1
ATOM 982 O O . ASP A 1 124 ? -18.353 1.352 5.471 1.00 81.25 124 ASP A O 1
ATOM 986 N N . ILE A 1 125 ? -16.669 2.059 4.169 1.00 85.88 125 ILE A N 1
ATOM 987 C CA . ILE A 1 125 ? -15.627 1.797 5.177 1.00 85.88 125 ILE A CA 1
ATOM 988 C C . ILE A 1 125 ? -15.856 2.590 6.468 1.00 85.88 125 ILE A C 1
ATOM 990 O O . ILE A 1 125 ? -15.670 2.040 7.550 1.00 85.88 125 ILE A O 1
ATOM 994 N N . LEU A 1 126 ? -16.297 3.853 6.401 1.00 85.06 126 LEU A N 1
ATOM 995 C CA . LEU A 1 126 ? -16.571 4.641 7.613 1.00 85.06 126 LEU A CA 1
ATOM 996 C C . LEU A 1 126 ? -17.598 3.990 8.545 1.00 85.06 126 LEU A C 1
ATOM 998 O O . LEU A 1 126 ? -17.538 4.223 9.753 1.00 85.06 126 LEU A O 1
ATOM 1002 N N . ARG A 1 127 ? -18.515 3.175 8.012 1.00 85.81 127 ARG A N 1
ATOM 1003 C CA . ARG A 1 127 ? -19.511 2.453 8.818 1.00 85.81 127 ARG A CA 1
ATOM 1004 C C . ARG A 1 127 ? -18.866 1.419 9.744 1.00 85.81 127 ARG A C 1
ATOM 1006 O O . ARG A 1 127 ? -19.455 1.081 10.759 1.00 85.81 127 ARG A O 1
ATOM 1013 N N . LEU A 1 128 ? -17.636 0.994 9.450 1.00 90.12 128 LEU A N 1
ATOM 1014 C CA . LEU A 1 128 ? -16.870 0.034 10.246 1.00 90.12 128 LEU A CA 1
ATOM 1015 C C . LEU A 1 128 ? -16.066 0.688 11.388 1.00 90.12 128 LEU A C 1
ATOM 1017 O O . LEU A 1 128 ? -15.313 0.004 12.072 1.00 90.12 128 LEU A O 1
ATOM 1021 N N . LYS A 1 129 ? -16.194 2.006 11.625 1.00 87.12 129 LYS A N 1
ATOM 1022 C CA . LYS A 1 129 ? -15.383 2.766 12.606 1.00 87.12 129 LYS A CA 1
ATOM 1023 C C . LYS A 1 129 ? -15.537 2.317 14.079 1.00 87.12 129 LYS A C 1
ATOM 1025 O O . LYS A 1 129 ? -14.781 2.778 14.926 1.00 87.12 129 LYS A O 1
ATOM 1030 N N . GLY A 1 130 ? -16.475 1.432 14.400 1.00 87.88 130 GLY A N 1
ATOM 1031 C CA . GLY A 1 130 ? -16.634 0.846 15.739 1.00 87.88 130 GLY A CA 1
ATOM 1032 C C . GLY A 1 130 ? -16.281 -0.640 15.831 1.00 87.88 130 GLY A C 1
ATOM 1033 O O . GLY A 1 130 ? -16.421 -1.221 16.903 1.00 87.88 130 GLY A O 1
ATOM 1034 N N . GLU A 1 131 ? -15.867 -1.269 14.731 1.00 95.19 131 GLU A N 1
ATOM 1035 C CA . GLU A 1 131 ? -15.614 -2.709 14.706 1.00 95.19 131 GLU A CA 1
ATOM 1036 C C . GLU A 1 131 ? -14.394 -3.084 15.567 1.00 95.19 131 GLU A C 1
ATOM 1038 O O . GLU A 1 131 ? -13.339 -2.454 15.444 1.00 95.19 131 GLU A O 1
ATOM 1043 N N . PRO A 1 132 ? -14.471 -4.128 16.417 1.00 94.75 132 PRO A N 1
ATOM 1044 C CA . PRO A 1 132 ? -13.334 -4.551 17.227 1.00 94.75 132 PRO A CA 1
ATOM 1045 C C . PRO A 1 132 ? -12.099 -4.867 16.372 1.00 94.75 132 PRO A C 1
ATOM 1047 O O . PRO A 1 132 ? -12.149 -5.709 15.468 1.00 94.75 132 PRO A O 1
ATOM 1050 N N . GLY A 1 133 ? -10.988 -4.188 16.673 1.00 93.19 133 GLY A N 1
ATOM 1051 C CA . GLY A 1 133 ? -9.728 -4.284 15.933 1.00 93.19 133 GLY A CA 1
ATOM 1052 C C . GLY A 1 133 ? -9.641 -3.398 14.683 1.00 93.19 133 GLY A C 1
ATOM 1053 O O . GLY A 1 133 ? -8.612 -3.429 14.011 1.00 93.19 133 GLY A O 1
ATOM 1054 N N . PHE A 1 134 ? -10.671 -2.614 14.352 1.00 95.12 134 PHE A N 1
ATOM 1055 C CA . PHE A 1 134 ? -10.644 -1.666 13.237 1.00 95.12 134 PHE A CA 1
ATOM 1056 C C . PHE A 1 134 ? -10.289 -0.267 13.738 1.00 95.12 134 PHE A C 1
ATOM 1058 O O . PHE A 1 134 ? -11.025 0.345 14.509 1.00 95.12 134 PHE A O 1
ATOM 1065 N N . PHE A 1 135 ? -9.186 0.279 13.236 1.00 93.56 135 PHE A N 1
ATOM 1066 C CA . PHE A 1 135 ? -8.782 1.656 13.480 1.00 93.56 135 PHE A CA 1
ATOM 1067 C C . PHE A 1 135 ? -8.978 2.490 12.212 1.00 93.56 135 PHE A C 1
ATOM 1069 O O . PHE A 1 135 ? -8.142 2.497 11.307 1.00 93.56 135 PHE A O 1
ATOM 1076 N N . ILE A 1 136 ? -10.103 3.206 12.134 1.00 91.19 136 ILE A N 1
ATOM 1077 C CA . ILE A 1 136 ? -10.436 4.073 10.995 1.00 91.19 136 ILE A CA 1
ATOM 1078 C C . ILE A 1 136 ? -10.395 5.536 11.440 1.00 91.19 136 ILE A C 1
ATOM 1080 O O . ILE A 1 136 ? -11.336 6.076 12.036 1.00 91.19 136 ILE A O 1
ATOM 1084 N N . HIS A 1 137 ? -9.287 6.199 11.119 1.00 88.44 137 HIS A N 1
ATOM 1085 C CA . HIS A 1 137 ? -9.071 7.608 11.400 1.00 88.44 137 HIS A CA 1
ATOM 1086 C C . HIS A 1 137 ? -9.505 8.485 10.220 1.00 88.44 137 HIS A C 1
ATOM 1088 O O . HIS A 1 137 ? -8.851 8.545 9.177 1.00 88.44 137 HIS A O 1
ATOM 1094 N N . ASN A 1 138 ? -10.601 9.217 10.414 1.00 84.75 138 ASN A N 1
ATOM 1095 C CA . ASN A 1 138 ? -11.089 10.195 9.452 1.00 84.75 138 ASN A CA 1
ATOM 1096 C C . ASN A 1 138 ? -10.615 11.610 9.812 1.00 84.75 138 ASN A C 1
ATOM 1098 O O . ASN A 1 138 ? -11.081 12.182 10.797 1.00 84.75 138 ASN A O 1
ATOM 1102 N N . SER A 1 139 ? -9.750 12.188 8.979 1.00 79.25 139 SER A N 1
ATOM 1103 C CA . SER A 1 139 ? -9.239 13.556 9.137 1.00 79.25 139 SER A CA 1
ATOM 1104 C C . SER A 1 139 ? -10.081 14.624 8.425 1.00 79.25 139 SER A C 1
ATOM 1106 O O . SER A 1 139 ? -9.688 15.792 8.371 1.00 79.25 139 SER A O 1
ATOM 1108 N N . PHE A 1 140 ? -11.234 14.260 7.848 1.00 77.56 140 PHE A N 1
ATOM 1109 C CA . PHE A 1 140 ? -12.123 15.228 7.211 1.00 77.56 140 PHE A CA 1
ATOM 1110 C C . PHE A 1 140 ? -12.672 16.236 8.223 1.00 77.56 140 PHE A C 1
ATOM 1112 O O . PHE A 1 140 ? -13.326 15.880 9.201 1.00 77.56 140 PHE A O 1
ATOM 1119 N N . LEU A 1 141 ? -12.453 17.515 7.921 1.00 72.81 141 LEU A N 1
ATOM 1120 C CA . LEU A 1 141 ? -13.064 18.640 8.609 1.00 72.81 141 LEU A CA 1
ATOM 1121 C C . LEU A 1 141 ? -13.876 19.449 7.584 1.00 72.81 141 LEU A C 1
ATOM 1123 O O . LEU A 1 141 ? -13.306 19.859 6.567 1.00 72.81 141 LEU A O 1
ATOM 1127 N N . PRO A 1 142 ? -15.178 19.700 7.817 1.00 68.12 142 PRO A N 1
ATOM 1128 C CA . PRO A 1 142 ? -15.975 20.518 6.913 1.00 68.12 142 PRO A CA 1
ATOM 1129 C C . PRO A 1 142 ? -15.424 21.952 6.816 1.00 68.12 142 PRO A C 1
ATOM 1131 O O . PRO A 1 142 ? -14.929 22.484 7.818 1.00 68.12 142 PRO A O 1
ATOM 1134 N N . PRO A 1 143 ? -15.554 22.624 5.655 1.00 71.81 143 PRO A N 1
ATOM 1135 C CA . PRO A 1 143 ? -15.171 24.026 5.509 1.00 71.81 143 PRO A CA 1
ATOM 1136 C C . PRO A 1 143 ? -15.872 24.941 6.532 1.00 71.81 143 PRO A C 1
ATOM 1138 O O . PRO A 1 143 ? -17.028 24.686 6.886 1.00 71.81 143 PRO A O 1
ATOM 1141 N N . PRO A 1 144 ? -15.252 26.059 6.968 1.00 70.06 144 PRO A N 1
ATOM 1142 C CA . PRO A 1 144 ? -15.801 26.926 8.017 1.00 70.06 144 PRO A CA 1
ATOM 1143 C C . PRO A 1 144 ? -17.235 27.411 7.764 1.00 70.06 144 PRO A C 1
ATOM 1145 O O . PRO A 1 144 ? -18.052 27.405 8.685 1.00 70.06 144 PRO A O 1
ATOM 1148 N N . ARG A 1 145 ? -17.556 27.771 6.512 1.00 67.69 145 ARG A N 1
ATOM 1149 C CA . ARG A 1 145 ? -18.903 28.203 6.096 1.00 67.69 145 ARG A CA 1
ATOM 1150 C C . ARG A 1 145 ? -19.955 27.114 6.329 1.00 67.69 145 ARG A C 1
ATOM 1152 O O . ARG A 1 145 ? -21.045 27.414 6.800 1.00 67.69 145 ARG A O 1
ATOM 1159 N N . MET A 1 146 ? -19.599 25.853 6.085 1.00 64.81 146 MET A N 1
ATOM 1160 C CA . MET A 1 146 ? -20.484 24.710 6.312 1.00 64.81 146 MET A CA 1
ATOM 1161 C C . MET A 1 146 ? -20.616 24.351 7.787 1.00 64.81 146 MET A C 1
ATOM 1163 O O . MET A 1 146 ? -21.716 24.055 8.231 1.00 64.81 146 MET A O 1
ATOM 1167 N N . ARG A 1 147 ? -19.539 24.434 8.578 1.00 68.50 147 ARG A N 1
ATOM 1168 C CA . ARG A 1 147 ? -19.631 24.194 10.032 1.00 68.50 147 ARG A CA 1
ATOM 1169 C C . ARG A 1 147 ? -20.615 25.148 10.709 1.00 68.50 147 ARG A C 1
ATOM 1171 O O . ARG A 1 147 ? -21.294 24.748 11.647 1.00 68.50 147 ARG A O 1
ATOM 1178 N N . LYS A 1 148 ? -20.680 26.398 10.226 1.00 64.19 148 LYS A N 1
ATOM 1179 C CA . LYS A 1 148 ? -21.632 27.412 10.698 1.00 64.19 148 LYS A CA 1
ATOM 1180 C C . LYS A 1 148 ? -23.072 27.048 10.319 1.00 64.19 148 LYS A C 1
ATOM 1182 O O . LYS A 1 148 ? -23.942 27.139 11.174 1.00 64.19 148 LYS A O 1
ATOM 1187 N N . ALA A 1 149 ? -23.301 26.596 9.084 1.00 60.19 149 ALA A N 1
ATOM 1188 C CA . ALA A 1 149 ? -24.617 26.158 8.609 1.00 60.19 149 ALA A CA 1
ATOM 1189 C C . ALA A 1 149 ? -25.114 24.873 9.301 1.00 60.19 149 ALA A C 1
ATOM 1191 O O . ALA A 1 149 ? -26.291 24.761 9.610 1.00 60.19 149 ALA A O 1
ATOM 1192 N N . LEU A 1 150 ? -24.210 23.934 9.595 1.00 62.03 150 LEU A N 1
ATOM 1193 C CA . LEU A 1 150 ? -24.516 22.671 10.277 1.00 62.03 150 LEU A CA 1
ATOM 1194 C C . LEU A 1 150 ? -24.605 22.811 11.808 1.00 62.03 150 LEU A C 1
ATOM 1196 O O . LEU A 1 150 ? -24.842 21.823 12.494 1.00 62.03 150 LEU A O 1
ATOM 1200 N N . GLY A 1 151 ? -24.334 23.994 12.374 1.00 58.59 151 GLY A N 1
ATOM 1201 C CA . GLY A 1 151 ? -24.278 24.198 13.829 1.00 58.59 151 GLY A CA 1
ATOM 1202 C C . GLY A 1 151 ? -23.187 23.382 14.545 1.00 58.59 151 GLY A C 1
ATOM 1203 O O . GLY A 1 151 ? -23.141 23.330 15.773 1.00 58.59 151 GLY A O 1
ATOM 1204 N N . THR A 1 152 ? -22.284 22.734 13.804 1.00 58.62 152 THR A N 1
ATOM 1205 C CA . THR A 1 152 ? -21.311 21.788 14.356 1.00 58.62 152 THR A CA 1
ATOM 1206 C C . THR A 1 152 ? -20.086 22.523 14.902 1.00 58.62 152 THR A C 1
ATOM 1208 O O . THR A 1 152 ? -19.273 23.048 14.135 1.00 58.62 152 THR A O 1
ATOM 1211 N N . LYS A 1 153 ? -19.863 22.469 16.220 1.00 58.72 153 LYS A N 1
ATOM 1212 C CA . LYS A 1 153 ? -18.579 22.828 16.863 1.00 58.72 153 LYS A CA 1
ATOM 1213 C C . LYS A 1 153 ? -17.530 21.708 16.719 1.00 58.72 153 LYS A C 1
ATOM 1215 O O . LYS A 1 153 ? -16.776 21.446 17.654 1.00 58.72 153 LYS A O 1
ATOM 1220 N N . ALA A 1 154 ? -17.511 21.004 15.583 1.00 61.88 154 ALA A N 1
ATOM 1221 C CA . ALA A 1 154 ? -16.651 19.840 15.382 1.00 61.88 154 ALA A CA 1
ATOM 1222 C C . ALA A 1 154 ? -15.175 20.238 15.550 1.00 61.88 154 ALA A C 1
ATOM 1224 O O . ALA A 1 154 ? -14.638 21.036 14.772 1.00 61.88 154 ALA A O 1
ATOM 1225 N N . LYS A 1 155 ? -14.540 19.709 16.600 1.00 63.69 155 LYS A N 1
ATOM 1226 C CA . LYS A 1 155 ? -13.102 19.854 16.828 1.00 63.69 155 LYS A CA 1
ATOM 1227 C C . LYS A 1 155 ? -12.351 18.991 15.805 1.00 63.69 155 LYS A C 1
ATOM 1229 O O . LYS A 1 155 ? -12.859 17.928 15.444 1.00 63.69 155 LYS A O 1
ATOM 1234 N N . PRO A 1 156 ? -11.171 19.425 15.327 1.00 67.19 156 PRO A N 1
ATOM 1235 C CA . PRO A 1 156 ? -10.319 18.574 14.506 1.00 67.19 156 PRO A CA 1
ATOM 1236 C C . PRO A 1 156 ? -10.067 17.250 15.226 1.00 67.19 156 PRO A C 1
ATOM 1238 O O . PRO A 1 156 ? -9.835 17.248 16.438 1.00 67.19 156 PRO A O 1
ATOM 1241 N N . ALA A 1 157 ? -10.116 16.140 14.491 1.00 68.81 157 ALA A N 1
ATOM 1242 C CA . ALA A 1 157 ? -9.694 14.865 15.047 1.00 68.81 157 ALA A CA 1
ATOM 1243 C C . ALA A 1 157 ? -8.226 14.978 15.516 1.00 68.81 157 ALA A C 1
ATOM 1245 O O . ALA A 1 157 ? -7.443 15.685 14.867 1.00 68.81 157 ALA A O 1
ATOM 1246 N N . PRO A 1 158 ? -7.843 14.313 16.622 1.00 73.31 158 PRO A N 1
ATOM 1247 C CA . PRO A 1 158 ? -6.451 14.256 17.052 1.00 73.31 158 PRO A CA 1
ATOM 1248 C C . PRO A 1 158 ? -5.555 13.795 15.904 1.00 73.31 158 PRO A C 1
ATOM 1250 O O . PRO A 1 158 ? -5.926 12.888 15.162 1.00 73.31 158 PRO A O 1
ATOM 1253 N N . ARG A 1 159 ? -4.385 14.416 15.740 1.00 75.12 159 ARG A N 1
ATOM 1254 C CA . ARG A 1 159 ? -3.423 13.952 14.736 1.00 75.12 159 ARG A CA 1
ATOM 1255 C C . ARG A 1 159 ? -2.928 12.565 15.140 1.00 75.12 159 ARG A C 1
ATOM 1257 O O . ARG A 1 159 ? -2.503 12.383 16.274 1.00 75.12 159 ARG A O 1
ATOM 1264 N N . VAL A 1 160 ? -2.968 11.625 14.202 1.00 79.31 160 VAL A N 1
ATOM 1265 C CA . VAL A 1 160 ? -2.372 10.293 14.347 1.00 79.31 160 VAL A CA 1
ATOM 1266 C C . VAL A 1 160 ? -1.275 10.139 13.302 1.00 79.31 160 VAL A C 1
ATOM 1268 O O . VAL A 1 160 ? -1.441 10.587 12.163 1.00 79.31 160 VAL A O 1
ATOM 1271 N N . SER A 1 161 ? -0.150 9.538 13.682 1.00 82.69 161 SER A N 1
ATOM 1272 C CA . SER A 1 161 ? 0.896 9.192 12.722 1.00 82.69 161 SER A CA 1
ATOM 1273 C C . SER A 1 161 ? 0.421 8.006 11.886 1.00 82.69 161 SER A C 1
ATOM 1275 O O . SER A 1 161 ? 0.158 6.929 12.414 1.00 82.69 161 SER A O 1
ATOM 1277 N N . HIS A 1 162 ? 0.273 8.205 10.575 1.00 82.25 162 HIS A N 1
ATOM 1278 C CA . HIS A 1 162 ? -0.190 7.153 9.666 1.00 82.25 162 HIS A CA 1
ATOM 1279 C C . HIS A 1 162 ? 0.755 5.948 9.691 1.00 82.25 162 HIS A C 1
ATOM 1281 O O . HIS A 1 162 ? 0.310 4.827 9.900 1.00 82.25 162 HIS A O 1
ATOM 1287 N N . LEU A 1 163 ? 2.059 6.203 9.577 1.00 82.19 163 LEU A N 1
ATOM 1288 C CA . LEU A 1 163 ? 3.099 5.175 9.579 1.00 82.19 163 LEU A CA 1
ATOM 1289 C C . LEU A 1 163 ? 3.148 4.403 10.904 1.00 82.19 163 LEU A C 1
ATOM 1291 O O . LEU A 1 163 ? 3.311 3.186 10.921 1.00 82.19 163 LEU A O 1
ATOM 1295 N N . GLU A 1 164 ? 2.958 5.100 12.025 1.00 82.81 164 GLU A N 1
ATOM 1296 C CA . GLU A 1 164 ? 2.899 4.459 13.339 1.00 82.81 164 GLU A CA 1
ATOM 1297 C C . GLU A 1 164 ? 1.682 3.540 13.490 1.00 82.81 164 GLU A C 1
ATOM 1299 O O . GLU A 1 164 ? 1.767 2.497 14.132 1.00 82.81 164 GLU A O 1
ATOM 1304 N N . MET A 1 165 ? 0.545 3.899 12.904 1.00 85.88 165 MET A N 1
ATOM 1305 C CA . MET A 1 165 ? -0.640 3.048 12.964 1.00 85.88 165 MET A CA 1
ATOM 1306 C C . MET A 1 165 ? -0.551 1.881 11.970 1.00 85.88 165 MET A C 1
ATOM 1308 O O . MET A 1 165 ? -0.938 0.765 12.308 1.00 85.88 165 MET A O 1
ATOM 1312 N N . GLU A 1 166 ? 0.020 2.090 10.777 1.00 88.69 166 GLU A N 1
ATOM 1313 C CA . GLU A 1 166 ? 0.247 1.018 9.797 1.00 88.69 166 GLU A CA 1
ATOM 1314 C C . GLU A 1 166 ? 1.184 -0.073 10.336 1.00 88.69 166 GLU A C 1
ATOM 1316 O O . GLU A 1 166 ? 0.913 -1.261 10.145 1.00 88.69 166 GLU A O 1
ATOM 1321 N N . ARG A 1 167 ? 2.255 0.285 11.065 1.00 86.69 167 ARG A N 1
ATOM 1322 C CA . ARG A 1 167 ? 3.154 -0.720 11.676 1.00 86.69 167 ARG A CA 1
ATOM 1323 C C . ARG A 1 167 ? 2.451 -1.607 12.711 1.00 86.69 167 ARG A C 1
ATOM 1325 O O . ARG A 1 167 ? 2.893 -2.730 12.936 1.00 86.69 167 ARG A O 1
ATOM 1332 N N . HIS A 1 168 ? 1.365 -1.119 13.311 1.00 89.38 168 HIS A N 1
ATOM 1333 C CA . HIS A 1 168 ? 0.604 -1.804 14.360 1.00 89.38 168 HIS A CA 1
ATOM 1334 C C . HIS A 1 168 ? -0.638 -2.531 13.835 1.00 89.38 168 HIS A C 1
ATOM 1336 O O . HIS A 1 168 ? -1.328 -3.198 14.602 1.00 89.38 168 HIS A O 1
ATOM 1342 N N . ALA A 1 169 ? -0.921 -2.454 12.532 1.00 93.69 169 ALA A N 1
ATOM 1343 C CA . ALA A 1 169 ? -2.108 -3.048 11.923 1.00 93.69 169 ALA A CA 1
ATOM 1344 C C . ALA A 1 169 ? -1.796 -4.283 11.077 1.00 93.69 169 ALA A C 1
ATOM 1346 O O . ALA A 1 169 ? -0.822 -4.300 10.334 1.00 93.69 169 ALA A O 1
ATOM 1347 N N . SER A 1 170 ? -2.605 -5.339 11.158 1.00 95.69 170 SER A N 1
ATOM 1348 C CA . SER A 1 170 ? -2.385 -6.540 10.337 1.00 95.69 170 SER A CA 1
ATOM 1349 C C . SER A 1 170 ? -2.720 -6.321 8.869 1.00 95.69 170 SER A C 1
ATOM 1351 O O . SER A 1 170 ? -1.970 -6.777 8.004 1.00 95.69 170 SER A O 1
ATOM 1353 N N . PHE A 1 171 ? -3.795 -5.583 8.617 1.00 97.38 171 PHE A N 1
ATOM 1354 C CA . PHE A 1 171 ? -4.298 -5.245 7.298 1.00 97.38 171 PHE A CA 1
ATOM 1355 C C . PHE A 1 171 ? -4.432 -3.728 7.150 1.00 97.38 171 PHE A C 1
ATOM 1357 O O . PHE A 1 171 ? -4.944 -3.059 8.049 1.00 97.38 171 PHE A O 1
ATOM 1364 N N . CYS A 1 172 ? -4.010 -3.183 6.012 1.00 95.19 172 CYS A N 1
ATOM 1365 C CA . CYS A 1 172 ? -4.086 -1.752 5.727 1.00 95.19 172 CYS A CA 1
ATOM 1366 C C . CYS A 1 172 ? -4.925 -1.520 4.487 1.00 95.19 172 CYS A C 1
ATOM 1368 O O . CYS A 1 172 ? -4.702 -2.118 3.434 1.00 95.19 172 CYS A O 1
ATOM 1370 N N . TRP A 1 173 ? -5.918 -0.650 4.617 1.00 93.81 173 TRP A N 1
ATOM 1371 C CA . TRP A 1 173 ? -6.809 -0.369 3.511 1.00 93.81 173 TRP A CA 1
ATOM 1372 C C . TRP A 1 173 ? -6.114 0.423 2.412 1.00 93.81 173 TRP A C 1
ATOM 1374 O O . TRP A 1 173 ? -5.499 1.465 2.657 1.00 93.81 173 TRP A O 1
ATOM 1384 N N . VAL A 1 174 ? -6.326 -0.019 1.179 1.00 89.94 174 VAL A N 1
ATOM 1385 C CA . VAL A 1 174 ? -5.854 0.643 -0.026 1.00 89.94 174 VAL A CA 1
ATOM 1386 C C . VAL A 1 174 ? -7.064 1.151 -0.806 1.00 89.94 174 VAL A C 1
ATOM 1388 O O . VAL A 1 174 ? -7.573 0.464 -1.696 1.00 89.94 174 VAL A O 1
ATOM 1391 N N . PRO A 1 175 ? -7.589 2.343 -0.454 1.00 81.88 175 PRO A N 1
ATOM 1392 C CA . PRO A 1 175 ? -8.672 2.940 -1.212 1.00 81.88 175 PRO A CA 1
ATOM 1393 C C . PRO A 1 175 ? -8.191 3.329 -2.610 1.00 81.88 175 PRO A C 1
ATOM 1395 O O . PRO A 1 175 ? -7.022 3.702 -2.769 1.00 81.88 175 PRO A O 1
ATOM 1398 N N . PRO A 1 176 ? -9.105 3.387 -3.592 1.00 73.19 176 PRO A N 1
ATOM 1399 C CA . PRO A 1 176 ? -8.801 4.047 -4.852 1.00 73.19 176 PRO A CA 1
ATOM 1400 C C . PRO A 1 176 ? -8.352 5.494 -4.600 1.00 73.19 176 PRO A C 1
ATOM 1402 O O . PRO A 1 176 ? -8.779 6.137 -3.627 1.00 73.19 176 PRO A O 1
ATOM 1405 N N . GLY A 1 177 ? -7.475 6.002 -5.463 1.00 66.88 177 GLY A N 1
ATOM 1406 C CA . GLY A 1 177 ? -6.956 7.365 -5.444 1.00 66.88 177 GLY A CA 1
ATOM 1407 C C . GLY A 1 177 ? -8.031 8.427 -5.701 1.00 66.88 177 GLY A C 1
ATOM 1408 O O . GLY A 1 177 ? -9.235 8.167 -5.681 1.00 66.88 177 GLY A O 1
ATOM 1409 N N . GLN A 1 178 ? -7.612 9.680 -5.897 1.00 59.00 178 GLN A N 1
ATOM 1410 C CA . GLN A 1 178 ? -8.564 10.730 -6.280 1.00 59.00 178 GLN A CA 1
ATOM 1411 C C . GLN A 1 178 ? -9.213 10.374 -7.627 1.00 59.00 178 GLN A C 1
ATOM 1413 O O . GLN A 1 178 ? -8.513 9.906 -8.521 1.00 59.00 178 GLN A O 1
ATOM 1418 N N . ARG A 1 179 ? -10.529 10.597 -7.771 1.00 55.00 179 ARG A N 1
ATOM 1419 C CA . ARG A 1 179 ? -11.316 10.247 -8.974 1.00 55.00 179 ARG A CA 1
ATOM 1420 C C . ARG A 1 179 ? -11.110 8.797 -9.449 1.00 55.00 179 ARG A C 1
ATOM 1422 O O . ARG A 1 179 ? -10.812 8.576 -10.618 1.00 55.00 179 ARG A O 1
ATOM 1429 N N . TYR A 1 180 ? -11.154 7.839 -8.527 1.00 54.97 180 TYR A N 1
ATOM 1430 C CA . TYR A 1 180 ? -10.905 6.418 -8.808 1.00 54.97 180 TYR A CA 1
ATOM 1431 C C . TYR A 1 180 ? -9.538 6.090 -9.441 1.00 54.97 180 TYR A C 1
ATOM 1433 O O . TYR A 1 180 ? -9.351 4.979 -9.912 1.00 54.97 180 TYR A O 1
ATOM 1441 N N . GLY A 1 181 ? -8.570 7.017 -9.427 1.00 57.12 181 GLY A N 1
ATOM 1442 C CA . GLY A 1 181 ? -7.219 6.759 -9.937 1.00 57.12 181 GLY A CA 1
ATOM 1443 C C . GLY A 1 181 ? -6.441 5.752 -9.085 1.00 57.12 181 GLY A C 1
ATOM 1444 O O . GLY A 1 181 ? -6.956 5.248 -8.084 1.00 57.12 181 GLY A O 1
ATOM 1445 N N . ASP A 1 182 ? -5.180 5.502 -9.449 1.00 62.91 182 ASP A N 1
ATOM 1446 C CA . ASP A 1 182 ? -4.368 4.440 -8.845 1.00 62.91 182 ASP A CA 1
ATOM 1447 C C . ASP A 1 182 ? -4.430 4.440 -7.313 1.00 62.91 182 ASP A C 1
ATOM 1449 O O . ASP A 1 182 ? -4.195 5.452 -6.635 1.00 62.91 182 ASP A O 1
ATOM 1453 N N . ALA A 1 183 ? -4.728 3.270 -6.764 1.00 72.56 183 ALA A N 1
ATOM 1454 C CA . ALA A 1 183 ? -4.638 3.028 -5.342 1.00 72.56 183 ALA A CA 1
ATOM 1455 C C . ALA A 1 183 ? -3.148 2.892 -4.990 1.00 72.56 183 ALA A C 1
ATOM 1457 O O . ALA A 1 183 ? -2.455 2.083 -5.593 1.00 72.56 183 ALA A O 1
ATOM 1458 N N . ARG A 1 184 ? -2.624 3.734 -4.086 1.00 79.00 184 ARG A N 1
ATOM 1459 C CA . ARG A 1 184 ? -1.164 3.842 -3.834 1.00 79.00 184 ARG A CA 1
ATOM 1460 C C . ARG A 1 184 ? -0.733 3.588 -2.390 1.00 79.00 184 ARG A C 1
ATOM 1462 O O . ARG A 1 184 ? 0.458 3.583 -2.093 1.00 79.00 184 ARG A O 1
ATOM 1469 N N . ARG A 1 185 ? -1.689 3.373 -1.480 1.00 85.00 185 ARG A N 1
ATOM 1470 C CA . ARG A 1 185 ? -1.420 3.119 -0.050 1.00 85.00 185 ARG A CA 1
ATOM 1471 C C . ARG A 1 185 ? -0.759 1.761 0.196 1.00 85.00 185 ARG A C 1
ATOM 1473 O O . ARG A 1 185 ? -0.131 1.590 1.228 1.00 85.00 185 ARG A O 1
ATOM 1480 N N . HIS A 1 186 ? -0.803 0.837 -0.765 1.00 89.38 186 HIS A N 1
ATOM 1481 C CA . HIS A 1 186 ? -0.072 -0.428 -0.665 1.00 89.38 186 HIS A CA 1
ATOM 1482 C C . HIS A 1 186 ? 1.444 -0.231 -0.562 1.00 89.38 186 HIS A C 1
ATOM 1484 O O . HIS A 1 186 ? 2.109 -1.098 -0.006 1.00 89.38 186 HIS A O 1
ATOM 1490 N N . VAL A 1 187 ? 1.999 0.886 -1.054 1.00 89.31 187 VAL A N 1
ATOM 1491 C CA . VAL A 1 187 ? 3.441 1.180 -0.979 1.00 89.31 187 VAL A CA 1
ATOM 1492 C C . VAL A 1 187 ? 3.918 1.342 0.475 1.00 89.31 187 VAL A C 1
ATOM 1494 O O . VAL A 1 187 ? 4.714 0.507 0.912 1.00 89.31 187 VAL A O 1
ATOM 1497 N N . PRO A 1 188 ? 3.434 2.326 1.266 1.00 87.75 188 PRO A N 1
ATOM 1498 C CA . PRO A 1 188 ? 3.810 2.436 2.678 1.00 87.75 188 PRO A CA 1
ATOM 1499 C C . PRO A 1 188 ? 3.437 1.195 3.498 1.00 87.75 188 PRO A C 1
ATOM 1501 O O . PRO A 1 188 ? 4.270 0.707 4.266 1.00 87.75 188 PRO A O 1
ATOM 1504 N N . SER A 1 189 ? 2.271 0.591 3.238 1.00 91.75 189 SER A N 1
ATOM 1505 C CA . SER A 1 189 ? 1.857 -0.639 3.921 1.00 91.75 189 SER A CA 1
ATOM 1506 C C . SER A 1 189 ? 2.861 -1.786 3.716 1.00 91.75 189 SER A C 1
ATOM 1508 O O . SER A 1 189 ? 3.194 -2.495 4.668 1.00 91.75 189 SER A O 1
ATOM 1510 N N . SER A 1 190 ? 3.417 -1.923 2.503 1.00 92.50 190 SER A N 1
ATOM 1511 C CA . SER A 1 190 ? 4.422 -2.945 2.171 1.00 92.50 190 SER A CA 1
ATOM 1512 C C . SER A 1 190 ? 5.733 -2.750 2.933 1.00 92.50 190 SER A C 1
ATOM 1514 O O . SER A 1 190 ? 6.321 -3.724 3.404 1.00 92.50 190 SER A O 1
ATOM 1516 N N . PHE A 1 191 ? 6.191 -1.506 3.114 1.00 90.19 191 PHE A N 1
ATOM 1517 C CA . PHE A 1 191 ? 7.392 -1.225 3.910 1.00 90.19 191 PHE A CA 1
ATOM 1518 C C . PHE A 1 191 ? 7.202 -1.550 5.395 1.00 90.19 191 PHE A C 1
ATOM 1520 O O . PHE A 1 191 ? 8.151 -1.923 6.080 1.00 90.19 191 PHE A O 1
ATOM 1527 N N . LEU A 1 192 ? 5.974 -1.433 5.898 1.00 89.62 192 LEU A N 1
ATOM 1528 C CA . LEU A 1 192 ? 5.649 -1.647 7.307 1.00 89.62 192 LEU A CA 1
ATOM 1529 C C . LEU A 1 192 ? 5.094 -3.049 7.593 1.00 89.62 192 LEU A C 1
ATOM 1531 O O . LEU A 1 192 ? 4.722 -3.336 8.731 1.00 89.62 192 LEU A O 1
ATOM 1535 N N . GLY A 1 193 ? 5.036 -3.934 6.592 1.00 91.44 193 GLY A N 1
ATOM 1536 C CA . GLY A 1 193 ? 4.520 -5.305 6.718 1.00 91.44 193 GLY A CA 1
ATOM 1537 C C . GLY A 1 193 ? 3.022 -5.390 7.028 1.00 91.44 193 GLY A C 1
ATOM 1538 O O . GLY A 1 193 ? 2.549 -6.410 7.536 1.00 91.44 193 GLY A O 1
ATOM 1539 N N . CYS A 1 194 ? 2.287 -4.308 6.778 1.00 94.25 194 CYS A N 1
ATOM 1540 C CA . CYS A 1 194 ? 0.838 -4.284 6.866 1.00 94.25 194 CYS A CA 1
ATOM 1541 C C . CYS A 1 194 ? 0.268 -4.829 5.556 1.00 94.25 194 CYS A C 1
ATOM 1543 O O . CYS A 1 194 ? 0.572 -4.291 4.491 1.00 94.25 194 CYS A O 1
ATOM 1545 N N . VAL A 1 195 ? -0.530 -5.899 5.603 1.00 97.06 195 VAL A N 1
ATOM 1546 C CA . VAL A 1 195 ? -1.013 -6.537 4.372 1.00 97.06 195 VAL A CA 1
ATOM 1547 C C . VAL A 1 195 ? -2.015 -5.617 3.667 1.00 97.06 195 VAL A C 1
ATOM 1549 O O . VAL A 1 195 ? -3.036 -5.271 4.269 1.00 97.06 195 VAL A O 1
ATOM 1552 N N . PRO A 1 196 ? -1.758 -5.207 2.411 1.00 95.94 196 PRO A N 1
ATOM 1553 C CA . PRO A 1 196 ? -2.662 -4.334 1.675 1.00 95.94 196 PRO A CA 1
ATOM 1554 C C . PRO A 1 196 ? -4.026 -4.995 1.440 1.00 95.94 196 PRO A C 1
ATOM 1556 O O . PRO A 1 196 ? -4.098 -6.167 1.074 1.00 95.94 196 PRO A O 1
ATOM 1559 N N . VAL A 1 197 ? -5.109 -4.236 1.614 1.00 96.00 197 VAL A N 1
ATOM 1560 C CA . VAL A 1 197 ? -6.479 -4.655 1.284 1.00 96.00 197 VAL A CA 1
ATOM 1561 C C . VAL A 1 197 ? -7.048 -3.721 0.228 1.00 96.00 197 VAL A C 1
ATOM 1563 O O . VAL A 1 197 ? -7.378 -2.570 0.525 1.00 96.00 197 VAL A O 1
ATOM 1566 N N . PHE A 1 198 ? -7.189 -4.213 -0.996 1.00 91.19 198 PHE A N 1
ATOM 1567 C CA . PHE A 1 198 ? -7.805 -3.488 -2.098 1.00 91.19 198 PHE A CA 1
ATOM 1568 C C . PHE A 1 198 ? -9.309 -3.732 -2.101 1.00 91.19 198 PHE A C 1
ATOM 1570 O O . PHE A 1 198 ? -9.774 -4.867 -2.037 1.00 91.19 198 PHE A O 1
ATOM 1577 N N . THR A 1 199 ? -10.087 -2.654 -2.195 1.00 84.38 199 THR A N 1
ATOM 1578 C CA . THR A 1 199 ? -11.560 -2.745 -2.205 1.00 84.38 199 THR A CA 1
ATOM 1579 C C . THR A 1 199 ? -12.200 -2.408 -3.544 1.00 84.38 199 THR A C 1
ATOM 1581 O O . THR A 1 199 ? -13.410 -2.529 -3.715 1.00 84.38 199 THR A O 1
ATOM 1584 N N . MET A 1 200 ? -11.364 -1.980 -4.485 1.00 75.81 200 MET A N 1
ATOM 1585 C CA . MET A 1 200 ? -11.698 -1.712 -5.877 1.00 75.81 200 MET A CA 1
ATOM 1586 C C . MET A 1 200 ? -10.574 -2.285 -6.759 1.00 75.81 200 MET A C 1
ATOM 1588 O O . MET A 1 200 ? -9.844 -1.519 -7.383 1.00 75.81 200 MET A O 1
ATOM 1592 N N . PRO A 1 201 ? -10.355 -3.613 -6.753 1.00 62.53 201 PRO A N 1
ATOM 1593 C CA . PRO A 1 201 ? -9.222 -4.222 -7.457 1.00 62.53 201 PRO A CA 1
ATOM 1594 C C . PRO A 1 201 ? -9.269 -4.002 -8.976 1.00 62.53 201 PRO A C 1
ATOM 1596 O O . PRO A 1 201 ? -8.236 -3.997 -9.630 1.00 62.53 201 PRO A O 1
ATOM 1599 N N . GLU A 1 202 ? -10.459 -3.765 -9.528 1.00 65.69 202 GLU A N 1
ATOM 1600 C CA . GLU A 1 202 ? -10.671 -3.532 -10.959 1.00 65.69 202 GLU A CA 1
ATOM 1601 C C . GLU A 1 202 ? -10.495 -2.061 -11.373 1.00 65.69 202 GLU A C 1
ATOM 1603 O O . GLU A 1 202 ? -10.409 -1.765 -12.561 1.00 65.69 202 GLU A O 1
ATOM 1608 N N . SER A 1 203 ? -10.450 -1.115 -10.423 1.00 57.66 203 SER A N 1
ATOM 1609 C CA . SER A 1 203 ? -10.530 0.322 -10.735 1.00 57.66 203 SER A CA 1
ATOM 1610 C C . SER A 1 203 ? -9.177 0.993 -10.995 1.00 57.66 203 SER A C 1
ATOM 1612 O O . SER A 1 203 ? -9.103 2.217 -11.005 1.00 57.66 203 SER A O 1
ATOM 1614 N N . GLY A 1 204 ? -8.094 0.235 -11.157 1.00 61.62 204 GLY A N 1
ATOM 1615 C CA . GLY A 1 204 ? -6.764 0.780 -11.421 1.00 61.62 204 GLY A CA 1
ATOM 1616 C C . GLY A 1 204 ? -5.688 -0.294 -11.359 1.00 61.62 204 GLY A C 1
ATOM 1617 O O . GLY A 1 204 ? -5.854 -1.305 -10.683 1.00 61.62 204 GLY A O 1
ATOM 1618 N N . GLY A 1 205 ? -4.580 -0.079 -12.066 1.00 71.06 205 GLY A N 1
ATOM 1619 C CA . GLY A 1 205 ? -3.426 -0.967 -11.960 1.00 71.06 205 GLY A CA 1
ATOM 1620 C C . GLY A 1 205 ? -2.775 -0.861 -10.590 1.00 71.06 205 GLY A C 1
ATOM 1621 O O . GLY A 1 205 ? -2.799 0.196 -9.951 1.00 71.06 205 GLY A O 1
ATOM 1622 N N . ARG A 1 206 ? -2.140 -1.940 -10.144 1.00 83.50 206 ARG A N 1
ATOM 1623 C CA . ARG A 1 206 ? -1.243 -1.912 -8.989 1.00 83.50 206 ARG A CA 1
ATOM 1624 C C . ARG A 1 206 ? 0.185 -1.691 -9.472 1.00 83.50 206 ARG A C 1
ATOM 1626 O O . ARG A 1 206 ? 0.543 -1.923 -10.632 1.00 83.50 206 ARG A O 1
ATOM 1633 N N . THR A 1 207 ? 1.026 -1.204 -8.565 1.00 88.00 207 THR A N 1
ATOM 1634 C CA . THR A 1 207 ? 2.432 -0.929 -8.874 1.00 88.00 207 THR A CA 1
ATOM 1635 C C . THR A 1 207 ? 3.107 -2.184 -9.409 1.00 88.00 207 THR A C 1
ATOM 1637 O O . THR A 1 207 ? 3.106 -3.215 -8.742 1.00 88.00 207 THR A O 1
ATOM 1640 N N . TYR A 1 208 ? 3.669 -2.086 -10.615 1.00 90.00 208 TYR A N 1
ATOM 1641 C CA . TYR A 1 208 ? 4.344 -3.186 -11.306 1.00 90.00 208 TYR A CA 1
ATOM 1642 C C . TYR A 1 208 ? 3.576 -4.525 -11.301 1.00 90.00 208 TYR A C 1
ATOM 1644 O O . TYR A 1 208 ? 4.197 -5.565 -11.095 1.00 90.00 208 TYR A O 1
ATOM 1652 N N . ASP A 1 209 ? 2.265 -4.526 -11.581 1.00 85.50 209 ASP A N 1
ATOM 1653 C CA . ASP A 1 209 ? 1.431 -5.748 -11.720 1.00 85.50 209 ASP A CA 1
ATOM 1654 C C . ASP A 1 209 ? 2.055 -6.848 -12.605 1.00 85.50 209 ASP A C 1
ATOM 1656 O O . ASP A 1 209 ? 1.815 -8.036 -12.424 1.00 85.50 209 ASP A O 1
ATOM 1660 N N . GLU A 1 210 ? 2.896 -6.473 -13.572 1.00 86.12 210 GLU A N 1
ATOM 1661 C CA . GLU A 1 210 ? 3.595 -7.421 -14.451 1.00 86.12 210 GLU A CA 1
ATOM 1662 C C . GLU A 1 210 ? 4.755 -8.171 -13.780 1.00 86.12 210 GLU A C 1
ATOM 1664 O O . GLU A 1 210 ? 5.255 -9.154 -14.334 1.00 86.12 210 GLU A O 1
ATOM 1669 N N . LEU A 1 211 ? 5.229 -7.682 -12.635 1.00 90.56 211 LEU A N 1
ATOM 1670 C CA . LEU A 1 211 ? 6.341 -8.243 -11.867 1.00 90.56 211 LEU A CA 1
ATOM 1671 C C . LEU A 1 211 ? 5.895 -8.761 -10.505 1.00 90.56 211 LEU A C 1
ATOM 1673 O O . LEU A 1 211 ? 6.437 -9.757 -10.030 1.00 90.56 211 LEU A O 1
ATOM 1677 N N . ILE A 1 212 ? 4.944 -8.074 -9.873 1.00 92.38 212 ILE A N 1
ATOM 1678 C CA . ILE A 1 212 ? 4.476 -8.376 -8.528 1.00 92.38 212 ILE A CA 1
ATOM 1679 C C . ILE A 1 212 ? 3.145 -9.111 -8.633 1.00 92.38 212 ILE A C 1
ATOM 1681 O O . ILE A 1 212 ? 2.143 -8.559 -9.080 1.00 92.38 212 ILE A O 1
ATOM 1685 N N . ARG A 1 213 ? 3.130 -10.358 -8.160 1.00 92.56 213 ARG A N 1
ATOM 1686 C CA . ARG A 1 213 ? 1.900 -11.129 -7.968 1.00 92.56 213 ARG A CA 1
ATOM 1687 C C . ARG A 1 213 ? 1.198 -10.653 -6.701 1.00 92.56 213 ARG A C 1
ATOM 1689 O O . ARG A 1 213 ? 1.355 -11.233 -5.632 1.00 92.56 213 ARG A O 1
ATOM 1696 N N . TRP A 1 214 ? 0.457 -9.557 -6.816 1.00 92.56 214 TRP A N 1
ATOM 1697 C CA . TRP A 1 214 ? -0.212 -8.930 -5.676 1.00 92.56 214 TRP A CA 1
ATOM 1698 C C . TRP A 1 214 ? -1.181 -9.864 -4.945 1.00 92.56 214 TRP A C 1
ATOM 1700 O O . TRP A 1 214 ? -1.306 -9.751 -3.729 1.00 92.56 214 TRP A O 1
ATOM 1710 N N . ASP A 1 215 ? -1.783 -10.832 -5.630 1.00 92.50 215 ASP A N 1
ATOM 1711 C CA . ASP A 1 215 ? -2.686 -11.820 -5.021 1.00 92.50 215 ASP A CA 1
ATOM 1712 C C . ASP A 1 215 ? -1.985 -12.719 -3.986 1.00 92.50 215 ASP A C 1
ATOM 1714 O O . ASP A 1 215 ? -2.632 -13.261 -3.088 1.00 92.50 215 ASP A O 1
ATOM 1718 N N . ASP A 1 216 ? -0.655 -12.842 -4.068 1.00 95.56 216 ASP A N 1
ATOM 1719 C CA . ASP A 1 216 ? 0.146 -13.609 -3.112 1.00 95.56 216 ASP A CA 1
ATOM 1720 C C . ASP A 1 216 ? 0.500 -12.783 -1.855 1.00 95.56 216 ASP A C 1
ATOM 1722 O O . ASP A 1 216 ? 0.925 -13.343 -0.845 1.00 95.56 216 ASP A O 1
ATOM 1726 N N . VAL A 1 217 ? 0.352 -11.451 -1.902 1.00 96.44 217 VAL A N 1
ATOM 1727 C CA . VAL A 1 217 ? 0.845 -10.518 -0.864 1.00 96.44 217 VAL A CA 1
ATOM 1728 C C . VAL A 1 217 ? -0.184 -9.481 -0.401 1.00 96.44 217 VAL A C 1
ATOM 1730 O O . VAL A 1 217 ? 0.141 -8.593 0.386 1.00 96.44 217 VAL A O 1
ATOM 1733 N N . SER A 1 218 ? -1.422 -9.568 -0.879 1.00 96.25 218 SER A N 1
ATOM 1734 C CA . SER A 1 218 ? -2.512 -8.645 -0.562 1.00 96.25 218 SER A CA 1
ATOM 1735 C C . SER A 1 218 ? -3.864 -9.360 -0.569 1.00 96.25 218 SER A C 1
ATOM 1737 O O . SER A 1 218 ? -3.957 -10.547 -0.882 1.00 96.25 218 SER A O 1
ATOM 1739 N N . LEU A 1 219 ? -4.920 -8.644 -0.186 1.00 96.06 219 LEU A N 1
ATOM 1740 C CA . LEU A 1 219 ? -6.292 -9.134 -0.251 1.00 96.06 219 LEU A CA 1
ATOM 1741 C C . LEU A 1 219 ? -7.151 -8.244 -1.135 1.00 96.06 219 LEU A C 1
ATOM 1743 O O . LEU A 1 219 ? -7.171 -7.026 -0.963 1.00 96.06 219 LEU A O 1
ATOM 1747 N N . ASP A 1 220 ? -7.959 -8.885 -1.969 1.00 93.44 220 ASP A N 1
ATOM 1748 C CA . ASP A 1 220 ? -9.036 -8.237 -2.701 1.00 93.44 220 ASP A CA 1
ATOM 1749 C C . ASP A 1 220 ? -10.369 -8.482 -2.011 1.00 93.44 220 ASP A C 1
ATOM 1751 O O . ASP A 1 220 ? -10.807 -9.620 -1.826 1.00 93.44 220 ASP A O 1
ATOM 1755 N N . VAL A 1 221 ? -11.028 -7.394 -1.627 1.00 92.38 221 VAL A N 1
ATOM 1756 C CA . VAL A 1 221 ? -12.355 -7.423 -1.014 1.00 92.38 221 VAL A CA 1
ATOM 1757 C C . VAL A 1 221 ? -13.253 -6.452 -1.774 1.00 92.38 221 VAL A C 1
ATOM 1759 O O . VAL A 1 221 ? -13.272 -5.272 -1.431 1.00 92.38 221 VAL A O 1
ATOM 1762 N N . PRO A 1 222 ? -14.002 -6.903 -2.797 1.00 86.94 222 PRO A N 1
ATOM 1763 C CA . PRO A 1 222 ? -14.815 -6.005 -3.615 1.00 86.94 222 PRO A CA 1
ATOM 1764 C C . PRO A 1 222 ? -15.782 -5.195 -2.747 1.00 86.94 222 PRO A C 1
ATOM 1766 O O . PRO A 1 222 ? -16.196 -5.647 -1.676 1.00 86.94 222 PRO A O 1
ATOM 1769 N N . GLN A 1 223 ? -16.175 -4.007 -3.214 1.00 83.06 223 GLN A N 1
ATOM 1770 C CA . GLN A 1 223 ? -17.024 -3.091 -2.445 1.00 83.06 223 GLN A CA 1
ATOM 1771 C C . GLN A 1 223 ? -18.294 -3.766 -1.889 1.00 83.06 223 GLN A C 1
ATOM 1773 O O . GLN A 1 223 ? -18.679 -3.517 -0.746 1.00 83.06 223 GLN A O 1
ATOM 1778 N N . SER A 1 224 ? -18.905 -4.678 -2.653 1.00 85.12 224 SER A N 1
ATOM 1779 C CA . SER A 1 224 ? -20.079 -5.462 -2.239 1.00 85.12 224 SER A CA 1
ATOM 1780 C C . SER A 1 224 ? -19.854 -6.311 -0.977 1.00 85.12 224 SER A C 1
ATOM 1782 O O . SER A 1 224 ? -20.806 -6.638 -0.272 1.00 85.12 224 SER A O 1
ATOM 1784 N N . HIS A 1 225 ? -18.606 -6.657 -0.659 1.00 91.38 225 HIS A N 1
ATOM 1785 C CA . HIS A 1 225 ? -18.217 -7.459 0.499 1.00 91.38 225 HIS A CA 1
ATOM 1786 C C . HIS A 1 225 ? -17.758 -6.627 1.703 1.00 91.38 225 HIS A C 1
ATOM 1788 O O . HIS A 1 225 ? -17.495 -7.203 2.760 1.00 91.38 225 HIS A O 1
ATOM 1794 N N . LEU A 1 226 ? -17.715 -5.292 1.605 1.00 89.62 226 LEU A N 1
ATOM 1795 C CA . LEU A 1 226 ? -17.342 -4.427 2.729 1.00 89.62 226 LEU A CA 1
ATOM 1796 C C . LEU A 1 226 ? -18.147 -4.667 4.016 1.00 89.62 226 LEU A C 1
ATOM 1798 O O . LEU A 1 226 ? -17.521 -4.697 5.075 1.00 89.62 226 LEU A O 1
ATOM 1802 N N . PRO A 1 227 ? -19.475 -4.918 3.984 1.00 90.50 227 PRO A N 1
ATOM 1803 C CA . PRO A 1 227 ? -20.219 -5.246 5.203 1.00 90.50 227 PRO A CA 1
ATOM 1804 C C . PRO A 1 227 ? -19.701 -6.503 5.920 1.00 90.50 227 PRO A C 1
ATOM 1806 O O . PRO A 1 227 ? -19.864 -6.645 7.126 1.00 90.50 227 PRO A O 1
ATOM 1809 N N . ARG A 1 228 ? -19.057 -7.420 5.186 1.00 94.44 228 ARG A N 1
ATOM 1810 C CA . ARG A 1 228 ? -18.468 -8.658 5.714 1.00 94.44 228 ARG A CA 1
ATOM 1811 C C . ARG A 1 228 ? -16.969 -8.540 5.983 1.00 94.44 228 ARG A C 1
ATOM 1813 O O . ARG A 1 228 ? -16.390 -9.500 6.496 1.00 94.44 228 ARG A O 1
ATOM 1820 N N . LEU A 1 229 ? -16.340 -7.401 5.680 1.00 95.69 229 LEU A N 1
ATOM 1821 C CA . LEU A 1 229 ? -14.893 -7.203 5.796 1.00 95.69 229 LEU A CA 1
ATOM 1822 C C . LEU A 1 229 ? -14.334 -7.635 7.167 1.00 95.69 229 LEU A C 1
ATOM 1824 O O . LEU A 1 229 ? -13.365 -8.391 7.164 1.00 95.69 229 LEU A O 1
ATOM 1828 N N . PRO A 1 230 ? -14.943 -7.297 8.326 1.00 96.94 230 PRO A N 1
ATOM 1829 C CA . PRO A 1 230 ? -14.442 -7.766 9.621 1.00 96.94 230 PRO A CA 1
ATOM 1830 C C . PRO A 1 230 ? -14.359 -9.292 9.726 1.00 96.94 230 PRO A C 1
ATOM 1832 O O . PRO A 1 230 ? -13.350 -9.828 10.178 1.00 96.94 230 PRO A O 1
ATOM 1835 N N . SER A 1 231 ? -15.392 -10.005 9.270 1.00 97.12 231 SER A N 1
ATOM 1836 C CA . SER A 1 231 ? -15.400 -11.473 9.271 1.00 97.12 231 SER A CA 1
ATOM 1837 C C . SER A 1 231 ? -14.388 -12.065 8.286 1.00 97.12 231 SER A C 1
ATOM 1839 O O . SER A 1 231 ? -13.710 -13.028 8.628 1.00 97.12 231 SER A O 1
ATOM 1841 N N . LEU A 1 232 ? -14.232 -11.459 7.103 1.00 97.62 232 LEU A N 1
ATOM 1842 C CA . LEU A 1 232 ? -13.284 -11.907 6.082 1.00 97.62 232 LEU A CA 1
ATOM 1843 C C . LEU A 1 232 ? -11.839 -11.784 6.567 1.00 97.62 232 LEU A C 1
ATOM 1845 O O . LEU A 1 232 ? -11.074 -12.730 6.416 1.00 97.62 232 LEU A O 1
ATOM 1849 N N . LEU A 1 233 ? -11.480 -10.659 7.194 1.00 97.62 233 LEU A N 1
ATOM 1850 C CA . LEU A 1 233 ? -10.130 -10.447 7.721 1.00 97.62 233 LEU A CA 1
ATOM 1851 C C . LEU A 1 233 ? -9.816 -11.376 8.898 1.00 97.62 233 LEU A C 1
ATOM 1853 O O . LEU A 1 233 ? -8.712 -11.906 8.970 1.00 97.62 233 LEU A O 1
ATOM 1857 N N . ARG A 1 234 ? -10.781 -11.620 9.797 1.00 96.62 234 ARG A N 1
ATOM 1858 C CA . ARG A 1 234 ? -10.609 -12.571 10.914 1.00 96.62 234 ARG A CA 1
ATOM 1859 C C . ARG A 1 234 ? -10.512 -14.026 10.447 1.00 96.62 234 ARG A C 1
ATOM 1861 O O . ARG A 1 234 ? -9.899 -14.833 11.132 1.00 96.62 234 ARG A O 1
ATOM 1868 N N . ALA A 1 235 ? -11.108 -14.360 9.303 1.00 97.44 235 ALA A N 1
ATOM 1869 C CA . ALA A 1 235 ? -11.046 -15.699 8.722 1.00 97.44 235 ALA A CA 1
ATOM 1870 C C . ALA A 1 235 ? -9.709 -16.001 8.019 1.00 97.44 235 ALA A C 1
ATOM 1872 O O . ALA A 1 235 ? -9.453 -17.151 7.659 1.00 97.44 235 ALA A O 1
ATOM 1873 N N . VAL A 1 236 ? -8.847 -14.999 7.809 1.00 97.38 236 VAL A N 1
ATOM 1874 C CA . VAL A 1 236 ? -7.499 -15.224 7.279 1.00 97.38 236 VAL A CA 1
ATOM 1875 C C . VAL A 1 236 ? -6.672 -15.938 8.343 1.00 97.38 236 VAL A C 1
ATOM 1877 O O . VAL A 1 236 ? -6.435 -15.399 9.422 1.00 97.38 236 VAL A O 1
ATOM 1880 N N . SER A 1 237 ? -6.216 -17.154 8.037 1.00 95.75 237 SER A N 1
ATOM 1881 C CA . SER A 1 237 ? -5.357 -17.909 8.949 1.00 95.75 237 SER A CA 1
ATOM 1882 C C . SER A 1 237 ? -4.026 -17.192 9.184 1.00 95.75 237 SER A C 1
ATOM 1884 O O . SER A 1 237 ? -3.509 -16.506 8.297 1.00 95.75 237 SER A O 1
ATOM 1886 N N . SER A 1 238 ? -3.432 -17.403 10.360 1.00 92.81 238 SER A N 1
ATOM 1887 C CA . SER A 1 238 ? -2.096 -16.891 10.688 1.00 92.81 238 SER A CA 1
ATOM 1888 C C . SER A 1 238 ? -1.060 -17.311 9.645 1.00 92.81 238 SER A C 1
ATOM 1890 O O . SER A 1 238 ? -0.333 -16.464 9.144 1.00 92.81 238 SER A O 1
ATOM 1892 N N . THR A 1 239 ? -1.075 -18.576 9.212 1.00 95.19 239 THR A N 1
ATOM 1893 C CA . THR A 1 239 ? -0.175 -19.090 8.168 1.00 95.19 239 THR A CA 1
ATOM 1894 C C . THR A 1 239 ? -0.298 -18.318 6.855 1.00 95.19 239 THR A C 1
ATOM 1896 O O . THR A 1 239 ? 0.714 -17.974 6.248 1.00 95.19 239 THR A O 1
ATOM 1899 N N . ARG A 1 240 ? -1.525 -18.009 6.408 1.00 96.50 240 ARG A N 1
ATOM 1900 C CA . ARG A 1 240 ? -1.735 -17.225 5.182 1.00 96.50 240 ARG A CA 1
ATOM 1901 C C . ARG A 1 240 ? -1.272 -15.781 5.364 1.00 96.50 240 ARG A C 1
ATOM 1903 O O . ARG A 1 240 ? -0.661 -15.222 4.459 1.00 96.50 240 ARG A O 1
ATOM 1910 N N . LEU A 1 241 ? -1.557 -15.181 6.518 1.00 95.56 241 LEU A N 1
ATOM 1911 C CA . LEU A 1 241 ? -1.117 -13.826 6.846 1.00 95.56 241 LEU A CA 1
ATOM 1912 C C . LEU A 1 241 ? 0.414 -13.715 6.879 1.00 95.56 241 LEU A C 1
ATOM 1914 O O . LEU A 1 241 ? 0.974 -12.784 6.299 1.00 95.56 241 LEU A O 1
ATOM 1918 N N . ASP A 1 242 ? 1.092 -14.676 7.499 1.00 93.25 242 ASP A N 1
ATOM 1919 C CA . ASP A 1 242 ? 2.550 -14.722 7.565 1.00 93.25 242 ASP A CA 1
ATOM 1920 C C . ASP A 1 242 ? 3.169 -14.946 6.181 1.00 93.25 242 ASP A C 1
ATOM 1922 O O . ASP A 1 242 ? 4.143 -14.276 5.843 1.00 93.25 242 ASP A O 1
ATOM 1926 N N . ALA A 1 243 ? 2.572 -15.797 5.340 1.00 95.31 243 ALA A N 1
ATOM 1927 C CA . ALA A 1 243 ? 3.009 -15.979 3.955 1.00 95.31 243 ALA A CA 1
ATOM 1928 C C . ALA A 1 243 ? 2.907 -14.675 3.141 1.00 95.31 243 ALA A C 1
ATOM 1930 O O . ALA A 1 243 ? 3.874 -14.286 2.485 1.00 95.31 243 ALA A O 1
ATOM 1931 N N . MET A 1 244 ? 1.783 -13.950 3.246 1.00 97.62 244 MET A N 1
ATOM 1932 C CA . MET A 1 244 ? 1.628 -12.644 2.589 1.00 97.62 244 MET A CA 1
ATOM 1933 C C . MET A 1 244 ? 2.698 -11.653 3.065 1.00 97.62 244 MET A C 1
ATOM 1935 O O . MET A 1 244 ? 3.320 -10.975 2.251 1.00 97.62 244 MET A O 1
ATOM 1939 N N . ARG A 1 245 ? 2.974 -11.598 4.376 1.00 94.44 245 ARG A N 1
ATOM 1940 C CA . ARG A 1 245 ? 4.026 -10.738 4.942 1.00 94.44 245 ARG A CA 1
ATOM 1941 C C . ARG A 1 245 ? 5.418 -11.115 4.450 1.00 94.44 245 ARG A C 1
ATOM 1943 O O . ARG A 1 245 ? 6.179 -10.231 4.072 1.00 94.44 245 ARG A O 1
ATOM 1950 N N . GLN A 1 246 ? 5.759 -12.400 4.433 1.00 92.50 246 GLN A N 1
ATOM 1951 C CA . GLN A 1 246 ? 7.042 -12.861 3.900 1.00 92.50 246 GLN A CA 1
ATOM 1952 C C . GLN A 1 246 ? 7.205 -12.441 2.436 1.00 92.50 246 GLN A C 1
ATOM 1954 O O . GLN A 1 246 ? 8.246 -11.896 2.071 1.00 92.50 246 GLN A O 1
ATOM 1959 N N . GLY A 1 247 ? 6.149 -12.587 1.629 1.00 94.62 247 GLY A N 1
ATOM 1960 C CA . GLY A 1 247 ? 6.133 -12.100 0.253 1.00 94.62 247 GLY A CA 1
ATOM 1961 C C . GLY A 1 247 ? 6.318 -10.581 0.151 1.00 94.62 247 GLY A C 1
ATOM 1962 O O . GLY A 1 247 ? 7.119 -10.123 -0.665 1.00 94.62 247 GLY A O 1
ATOM 1963 N N . LEU A 1 248 ? 5.687 -9.781 1.022 1.00 94.31 248 LEU A N 1
ATOM 1964 C CA . LEU A 1 248 ? 5.948 -8.332 1.101 1.00 94.31 248 LEU A CA 1
ATOM 1965 C C . LEU A 1 248 ? 7.429 -8.023 1.380 1.00 94.31 248 LEU A C 1
ATOM 1967 O O . LEU A 1 248 ? 7.975 -7.082 0.803 1.00 94.31 248 LEU A O 1
ATOM 1971 N N . GLY A 1 249 ? 8.100 -8.856 2.181 1.00 90.00 249 GLY A N 1
ATOM 1972 C CA . GLY A 1 249 ? 9.545 -8.810 2.431 1.00 90.00 249 GLY A CA 1
ATOM 1973 C C . GLY A 1 249 ? 10.414 -8.956 1.170 1.00 90.00 249 GLY A C 1
ATOM 1974 O O . GLY A 1 249 ? 11.529 -8.430 1.126 1.00 90.00 249 GLY A O 1
ATOM 1975 N N . CYS A 1 250 ? 9.905 -9.615 0.127 1.00 89.31 250 CYS A N 1
ATOM 1976 C CA . CYS A 1 250 ? 10.544 -9.721 -1.189 1.00 89.31 250 CYS A CA 1
ATOM 1977 C C . CYS A 1 250 ? 10.124 -8.587 -2.138 1.00 89.31 250 CYS A C 1
ATOM 1979 O O . CYS A 1 250 ? 10.899 -8.170 -3.001 1.00 89.31 250 CYS A O 1
ATOM 1981 N N . VAL A 1 251 ? 8.898 -8.086 -1.988 1.00 92.12 251 VAL A N 1
ATOM 1982 C CA . VAL A 1 251 ? 8.309 -7.080 -2.879 1.00 92.12 251 VAL A CA 1
ATOM 1983 C C . VAL A 1 251 ? 8.802 -5.666 -2.577 1.00 92.12 251 VAL A C 1
ATOM 1985 O O . VAL A 1 251 ? 9.041 -4.909 -3.514 1.00 92.12 251 VAL A O 1
ATOM 1988 N N . TRP A 1 252 ? 8.989 -5.295 -1.306 1.00 91.50 252 TRP A N 1
ATOM 1989 C CA . TRP A 1 252 ? 9.198 -3.892 -0.918 1.00 91.50 252 TRP A CA 1
ATOM 1990 C C . TRP A 1 252 ? 10.406 -3.218 -1.588 1.00 91.50 252 TRP A C 1
ATOM 1992 O O . TRP A 1 252 ? 10.344 -2.020 -1.857 1.00 91.50 252 TRP A O 1
ATOM 2002 N N . ARG A 1 253 ? 11.476 -3.964 -1.908 1.00 91.38 253 ARG A N 1
ATOM 2003 C CA . ARG A 1 253 ? 12.669 -3.427 -2.597 1.00 91.38 253 ARG A CA 1
ATOM 2004 C C . ARG A 1 253 ? 12.296 -2.799 -3.939 1.00 91.38 253 ARG A C 1
ATOM 2006 O O . ARG A 1 253 ? 12.703 -1.682 -4.233 1.00 91.38 253 ARG A O 1
ATOM 2013 N N . ARG A 1 254 ? 11.371 -3.435 -4.662 1.00 93.00 254 ARG A N 1
ATOM 2014 C CA . ARG A 1 254 ? 10.827 -2.961 -5.945 1.00 93.00 254 ARG A CA 1
ATOM 2015 C C . ARG A 1 254 ? 9.904 -1.754 -5.806 1.00 93.00 254 ARG A C 1
ATOM 2017 O O . ARG A 1 254 ? 9.388 -1.275 -6.805 1.00 93.00 254 ARG A O 1
ATOM 2024 N N . LEU A 1 255 ? 9.641 -1.277 -4.593 1.00 91.75 255 LEU A N 1
ATOM 2025 C CA . LEU A 1 255 ? 8.801 -0.108 -4.332 1.00 91.75 255 LEU A CA 1
ATOM 2026 C C . LEU A 1 255 ? 9.620 1.108 -3.883 1.00 91.75 255 LEU A C 1
ATOM 2028 O O . LEU A 1 255 ? 9.057 2.189 -3.733 1.00 91.75 255 LEU A O 1
ATOM 2032 N N . TRP A 1 256 ? 10.933 0.950 -3.688 1.00 90.50 256 TRP A N 1
ATOM 2033 C CA . TRP A 1 256 ? 11.842 2.024 -3.307 1.00 90.50 256 TRP A CA 1
ATOM 2034 C C . TRP A 1 256 ? 12.902 2.245 -4.384 1.00 90.50 256 TRP A C 1
ATOM 2036 O O . TRP A 1 256 ? 13.508 1.303 -4.877 1.00 90.50 256 TRP A O 1
ATOM 2046 N N . PHE A 1 257 ? 13.142 3.498 -4.758 1.00 89.56 257 PHE A N 1
ATOM 2047 C CA . PHE A 1 257 ? 14.135 3.867 -5.770 1.00 89.56 257 PHE A CA 1
ATOM 2048 C C . PHE A 1 257 ? 15.535 4.027 -5.137 1.00 89.56 257 PHE A C 1
ATOM 2050 O O . PHE A 1 257 ? 16.099 5.127 -5.153 1.00 89.56 257 PHE A O 1
ATOM 2057 N N . SER A 1 258 ? 16.096 2.968 -4.538 1.00 90.31 258 SER A N 1
ATOM 2058 C CA . SER A 1 258 ? 17.397 3.032 -3.838 1.00 90.31 258 SER A CA 1
ATOM 2059 C C . SER A 1 258 ? 18.558 3.407 -4.755 1.00 90.31 258 SER A C 1
ATOM 2061 O O . SER A 1 258 ? 19.491 4.081 -4.325 1.00 90.31 258 SER A O 1
ATOM 2063 N N . SER A 1 259 ? 18.494 3.050 -6.035 1.00 88.75 259 SER A N 1
ATOM 2064 C CA . SER A 1 259 ? 19.489 3.429 -7.038 1.00 88.75 259 SER A CA 1
ATOM 2065 C C . SER A 1 259 ? 19.490 4.928 -7.354 1.00 88.75 259 SER A C 1
ATOM 2067 O O . SER A 1 259 ? 20.459 5.410 -7.944 1.00 88.75 259 SER A O 1
ATOM 2069 N N . ILE A 1 260 ? 18.426 5.660 -6.997 1.00 86.12 260 ILE A N 1
ATOM 2070 C CA . ILE A 1 260 ? 18.273 7.105 -7.229 1.00 86.12 260 ILE A CA 1
ATOM 2071 C C . ILE A 1 260 ? 18.433 7.886 -5.922 1.00 86.12 260 ILE A C 1
ATOM 2073 O O . ILE A 1 260 ? 19.143 8.888 -5.897 1.00 86.12 260 ILE A O 1
ATOM 2077 N N . TYR A 1 261 ? 17.783 7.441 -4.845 1.00 85.75 261 TYR A N 1
ATOM 2078 C CA . TYR A 1 261 ? 17.718 8.168 -3.570 1.00 85.75 261 TYR A CA 1
ATOM 2079 C C . TYR A 1 261 ? 18.594 7.569 -2.462 1.00 85.75 261 TYR A C 1
ATOM 2081 O O . TYR A 1 261 ? 18.640 8.115 -1.362 1.00 85.75 261 TYR A O 1
ATOM 2089 N N . GLY A 1 262 ? 19.308 6.479 -2.748 1.00 88.25 262 GLY A N 1
ATOM 2090 C CA . GLY A 1 262 ? 20.110 5.742 -1.777 1.00 88.25 262 GLY A CA 1
ATOM 2091 C C . GLY A 1 262 ? 19.319 4.644 -1.063 1.00 88.25 262 GLY A C 1
ATOM 2092 O O . GLY A 1 262 ? 18.092 4.695 -0.948 1.00 88.25 262 GLY A O 1
ATOM 2093 N N . ALA A 1 263 ? 20.042 3.632 -0.584 1.00 90.25 263 ALA A N 1
ATOM 2094 C CA . ALA A 1 263 ? 19.461 2.535 0.179 1.00 90.25 263 ALA A CA 1
ATOM 2095 C C . ALA A 1 263 ? 19.115 2.981 1.609 1.00 90.25 263 ALA A C 1
ATOM 2097 O O . ALA A 1 263 ? 19.951 3.573 2.299 1.00 90.25 263 ALA A O 1
ATOM 2098 N N . CYS A 1 264 ? 17.906 2.670 2.080 1.00 88.81 264 CYS A N 1
ATOM 2099 C CA . CYS A 1 264 ? 17.504 2.994 3.452 1.00 88.81 264 CYS A CA 1
ATOM 2100 C C . CYS A 1 264 ? 17.810 1.864 4.441 1.00 88.81 264 CYS A C 1
ATOM 2102 O O . CYS A 1 264 ? 18.177 2.144 5.585 1.00 88.81 264 CYS A O 1
ATOM 2104 N N . LEU A 1 265 ? 17.646 0.608 4.012 1.00 89.00 265 LEU A N 1
ATOM 2105 C CA . LEU A 1 265 ? 17.758 -0.604 4.833 1.00 89.00 265 LEU A CA 1
ATOM 2106 C C . LEU A 1 265 ? 18.900 -1.527 4.369 1.00 89.00 265 LEU A C 1
ATOM 2108 O O . LEU A 1 265 ? 19.003 -2.656 4.845 1.00 89.00 265 LEU A O 1
ATOM 2112 N N . GLY A 1 266 ? 19.759 -1.053 3.461 1.00 86.19 266 GLY A N 1
ATOM 2113 C CA . GLY A 1 266 ? 20.857 -1.833 2.881 1.00 86.19 266 GLY A CA 1
ATOM 2114 C C . GLY A 1 266 ? 20.433 -2.725 1.711 1.00 86.19 266 GLY A C 1
ATOM 2115 O O . GLY A 1 266 ? 21.131 -3.679 1.384 1.00 86.19 266 GLY A O 1
ATOM 2116 N N . GLU A 1 267 ? 19.280 -2.448 1.103 1.00 88.25 267 GLU A N 1
ATOM 2117 C CA . GLU A 1 267 ? 18.805 -3.132 -0.094 1.00 88.25 267 GLU A CA 1
ATOM 2118 C C . GLU A 1 267 ? 19.707 -2.914 -1.311 1.00 88.25 267 GLU A C 1
ATOM 2120 O O . GLU A 1 267 ? 20.266 -1.833 -1.503 1.00 88.25 267 GLU A O 1
ATOM 2125 N N . ASP A 1 268 ? 19.800 -3.949 -2.150 1.00 86.12 268 ASP A N 1
ATOM 2126 C CA . ASP A 1 268 ? 20.540 -3.913 -3.407 1.00 86.12 268 ASP A CA 1
ATOM 2127 C C . ASP A 1 268 ? 19.831 -2.992 -4.423 1.00 86.12 268 ASP A C 1
ATOM 2129 O O . ASP A 1 268 ? 18.664 -3.233 -4.755 1.00 86.12 268 ASP A O 1
ATOM 2133 N N . PRO A 1 269 ? 20.508 -1.952 -4.948 1.00 84.19 269 PRO A N 1
ATOM 2134 C CA . PRO A 1 269 ? 19.986 -1.112 -6.022 1.00 84.19 269 PRO A CA 1
ATOM 2135 C C . PRO A 1 269 ? 19.615 -1.864 -7.307 1.00 84.19 269 PRO A C 1
ATOM 2137 O O . PRO A 1 269 ? 18.884 -1.312 -8.124 1.00 84.19 269 PRO A O 1
ATOM 2140 N N . ALA A 1 270 ? 20.111 -3.087 -7.511 1.00 87.31 270 ALA A N 1
ATOM 2141 C CA . ALA A 1 270 ? 19.773 -3.925 -8.660 1.00 87.31 270 ALA A CA 1
ATOM 2142 C C . ALA A 1 270 ? 18.394 -4.602 -8.554 1.00 87.31 270 ALA A C 1
ATOM 2144 O O . ALA A 1 270 ? 17.945 -5.205 -9.522 1.00 87.31 270 ALA A O 1
ATOM 2145 N N . GLU A 1 271 ? 17.711 -4.508 -7.410 1.00 88.19 271 GLU A N 1
ATOM 2146 C CA . GLU A 1 271 ? 16.355 -5.048 -7.215 1.00 88.19 271 GLU A CA 1
ATOM 2147 C C . GLU A 1 271 ? 15.331 -3.961 -6.849 1.00 88.19 271 GLU A C 1
ATOM 2149 O O . GLU A 1 271 ? 14.269 -4.240 -6.277 1.00 88.19 271 GLU A O 1
ATOM 2154 N N . ASP A 1 272 ? 15.673 -2.707 -7.134 1.00 91.81 272 ASP A N 1
ATOM 2155 C CA . ASP A 1 272 ? 14.927 -1.538 -6.697 1.00 91.81 272 ASP A CA 1
ATOM 2156 C C . ASP A 1 272 ? 13.747 -1.189 -7.632 1.00 91.81 272 ASP A C 1
ATOM 2158 O O . ASP A 1 272 ? 13.456 -1.875 -8.618 1.00 91.81 272 ASP A O 1
ATOM 2162 N N . ALA A 1 273 ? 13.017 -0.116 -7.327 1.00 91.62 273 ALA A N 1
ATOM 2163 C CA . ALA A 1 273 ? 11.917 0.351 -8.173 1.00 91.62 273 ALA A CA 1
ATOM 2164 C C . ALA A 1 273 ? 12.363 0.799 -9.578 1.00 91.62 273 ALA A C 1
ATOM 2166 O O . ALA A 1 273 ? 11.600 0.668 -10.539 1.00 91.62 273 ALA A O 1
ATOM 2167 N N . PHE A 1 274 ? 13.583 1.322 -9.732 1.00 91.50 274 PHE A N 1
ATOM 2168 C CA . PHE A 1 274 ? 14.089 1.687 -11.051 1.00 91.50 274 PHE A CA 1
ATOM 2169 C C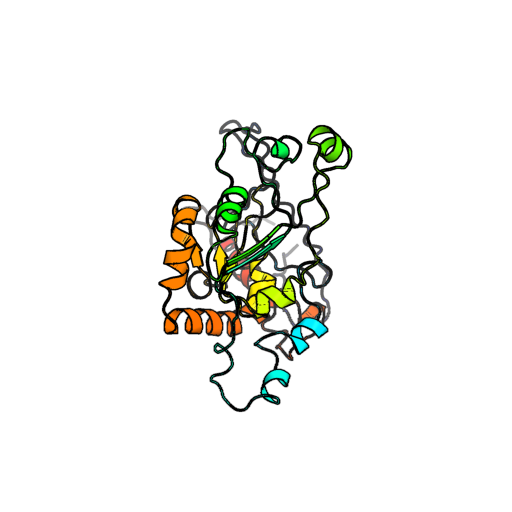 . PHE A 1 274 ? 14.357 0.434 -11.884 1.00 91.50 274 PHE A C 1
ATOM 2171 O O . PHE A 1 274 ? 13.868 0.352 -13.009 1.00 91.50 274 PHE A O 1
ATOM 2178 N N . ASP A 1 275 ? 15.042 -0.565 -11.328 1.00 92.06 275 ASP A N 1
ATOM 2179 C CA . ASP A 1 275 ? 15.245 -1.849 -11.996 1.00 92.06 275 ASP A CA 1
ATOM 2180 C C . ASP A 1 275 ? 13.906 -2.509 -12.372 1.00 92.06 275 ASP A C 1
ATOM 2182 O O . ASP A 1 275 ? 13.701 -2.894 -13.526 1.00 92.06 275 ASP A O 1
ATOM 2186 N N . ALA A 1 276 ? 12.930 -2.522 -11.456 1.00 93.06 276 ALA A N 1
ATOM 2187 C CA . ALA A 1 276 ? 11.582 -3.019 -11.730 1.00 93.06 276 ALA A CA 1
ATOM 2188 C C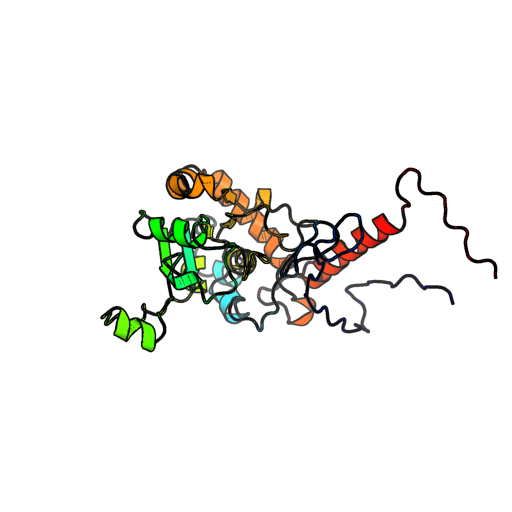 . ALA A 1 276 ? 10.927 -2.304 -12.929 1.00 93.06 276 ALA A C 1
ATOM 2190 O O . ALA A 1 276 ? 10.376 -2.948 -13.828 1.00 93.06 276 ALA A O 1
ATOM 2191 N N . LEU A 1 277 ? 11.032 -0.975 -13.007 1.00 91.69 277 LEU A N 1
ATOM 2192 C CA . LEU A 1 277 ? 10.565 -0.221 -14.170 1.00 91.69 277 LEU A CA 1
ATOM 2193 C C . LEU A 1 277 ? 11.265 -0.674 -15.461 1.00 91.69 277 LEU A C 1
ATOM 2195 O O . LEU A 1 277 ? 10.595 -0.911 -16.470 1.00 91.69 277 LEU A O 1
ATOM 2199 N N . LEU A 1 278 ? 12.591 -0.824 -15.442 1.00 90.88 278 LEU A N 1
ATOM 2200 C CA . LEU A 1 278 ? 13.351 -1.254 -16.616 1.00 90.88 278 LEU A CA 1
ATOM 2201 C C . LEU A 1 278 ? 12.966 -2.672 -17.056 1.00 90.88 278 LEU A C 1
ATOM 2203 O O . LEU A 1 278 ? 12.814 -2.919 -18.254 1.00 90.88 278 LEU A O 1
ATOM 2207 N N . GLN A 1 279 ? 12.715 -3.582 -16.114 1.00 91.38 279 GLN A N 1
ATOM 2208 C CA . GLN A 1 279 ? 12.227 -4.928 -16.409 1.00 91.38 279 GLN A CA 1
ATOM 2209 C C . GLN A 1 279 ? 10.848 -4.909 -17.084 1.00 91.38 279 GLN A C 1
ATOM 2211 O O . GLN A 1 279 ? 10.649 -5.617 -18.076 1.00 91.38 279 GLN A O 1
ATOM 2216 N N . VAL A 1 280 ? 9.902 -4.094 -16.596 1.00 89.81 280 VAL A N 1
ATOM 2217 C CA . VAL A 1 280 ? 8.581 -3.932 -17.236 1.00 89.81 280 VAL A CA 1
ATOM 2218 C C . VAL A 1 280 ? 8.740 -3.399 -18.660 1.00 89.81 280 VAL A C 1
ATOM 2220 O O . VAL A 1 280 ? 8.201 -3.978 -19.607 1.00 89.81 280 VAL A O 1
ATOM 2223 N N . LEU A 1 281 ? 9.534 -2.341 -18.845 1.00 88.62 281 LEU A N 1
ATOM 2224 C CA . LEU A 1 281 ? 9.787 -1.760 -20.165 1.00 88.62 281 LEU A CA 1
ATOM 2225 C C . LEU A 1 281 ? 10.434 -2.773 -21.118 1.00 88.62 281 LEU A C 1
ATOM 2227 O O . LEU A 1 281 ? 9.996 -2.903 -22.261 1.00 88.62 281 LEU A O 1
ATOM 2231 N N . ALA A 1 282 ? 11.416 -3.546 -20.652 1.00 86.94 282 ALA A N 1
ATOM 2232 C CA . ALA A 1 282 ? 12.072 -4.578 -21.448 1.00 86.94 282 ALA A CA 1
ATOM 2233 C C . ALA A 1 282 ? 11.108 -5.708 -21.850 1.00 86.94 282 ALA A C 1
ATOM 2235 O O . ALA A 1 282 ? 11.147 -6.171 -22.994 1.00 86.94 282 ALA A O 1
ATOM 2236 N N . ARG A 1 283 ? 10.216 -6.147 -20.948 1.00 87.19 283 ARG A N 1
ATOM 2237 C CA . ARG A 1 283 ? 9.173 -7.145 -21.259 1.00 87.19 283 ARG A CA 1
ATOM 2238 C C . ARG A 1 283 ? 8.221 -6.630 -22.337 1.00 87.19 283 ARG A C 1
ATOM 2240 O O . ARG A 1 283 ? 7.940 -7.348 -23.299 1.00 87.19 283 ARG A O 1
ATOM 2247 N N . ARG A 1 284 ? 7.772 -5.379 -22.221 1.00 83.94 284 ARG A N 1
ATOM 2248 C CA . ARG A 1 284 ? 6.876 -4.746 -23.201 1.00 83.94 284 ARG A CA 1
ATOM 2249 C C . ARG A 1 284 ? 7.550 -4.511 -24.550 1.00 83.94 284 ARG A C 1
ATOM 2251 O O . ARG A 1 284 ? 6.963 -4.835 -25.577 1.00 83.94 284 ARG A O 1
ATOM 2258 N N . ALA A 1 285 ? 8.801 -4.052 -24.562 1.00 82.31 285 ALA A N 1
ATOM 2259 C CA . ALA A 1 285 ? 9.565 -3.861 -25.791 1.00 82.31 285 ALA A CA 1
ATOM 2260 C C . ALA A 1 285 ? 9.742 -5.175 -26.571 1.00 82.31 285 ALA A C 1
ATOM 2262 O O . ALA A 1 285 ? 9.587 -5.185 -27.790 1.00 82.31 285 ALA A O 1
ATOM 2263 N N . ARG A 1 286 ? 10.000 -6.303 -25.887 1.00 79.75 286 ARG A N 1
ATOM 2264 C CA . ARG A 1 286 ? 10.045 -7.628 -26.534 1.00 79.75 286 ARG A CA 1
ATOM 2265 C C . ARG A 1 286 ? 8.696 -8.021 -27.130 1.00 79.75 286 ARG A C 1
ATOM 2267 O O . ARG A 1 286 ? 8.668 -8.508 -28.252 1.00 79.75 286 ARG A O 1
ATOM 2274 N N . ARG A 1 287 ? 7.589 -7.774 -26.418 1.00 72.69 287 ARG A N 1
ATOM 2275 C CA . ARG A 1 287 ? 6.235 -8.021 -26.944 1.00 72.69 287 ARG A CA 1
ATOM 2276 C C . ARG A 1 287 ? 5.951 -7.192 -28.194 1.00 72.69 287 ARG A C 1
ATOM 2278 O O . ARG A 1 287 ? 5.423 -7.733 -29.148 1.00 72.69 287 ARG A O 1
ATOM 2285 N N . TRP A 1 288 ? 6.345 -5.919 -28.226 1.00 65.19 288 TRP A N 1
ATOM 2286 C CA . TRP A 1 288 ? 6.157 -5.062 -29.406 1.00 65.19 288 TRP A CA 1
ATOM 2287 C C . TRP A 1 288 ? 7.049 -5.431 -30.597 1.00 65.19 288 TRP A C 1
ATOM 2289 O O . TRP A 1 288 ? 6.716 -5.092 -31.728 1.00 65.19 288 TRP A O 1
ATOM 2299 N N . ARG A 1 289 ? 8.164 -6.138 -30.371 1.00 61.97 289 ARG A N 1
ATOM 2300 C CA . ARG A 1 289 ? 9.000 -6.699 -31.448 1.00 61.97 289 ARG A CA 1
ATOM 2301 C C . ARG A 1 289 ? 8.411 -7.958 -32.078 1.00 61.97 289 ARG A C 1
ATOM 2303 O O . ARG A 1 289 ? 8.859 -8.346 -33.152 1.00 61.97 289 ARG A O 1
ATOM 2310 N N . VAL A 1 290 ? 7.438 -8.594 -31.427 1.00 54.69 290 VAL A N 1
ATOM 2311 C CA . VAL A 1 290 ? 6.700 -9.725 -31.989 1.00 54.69 290 VAL A CA 1
ATOM 2312 C C . VAL A 1 290 ? 5.409 -9.169 -32.598 1.00 54.69 290 VAL A C 1
ATOM 2314 O O . VAL A 1 290 ? 4.546 -8.707 -31.851 1.00 54.69 290 VAL A O 1
ATOM 2317 N N . PRO A 1 291 ? 5.256 -9.164 -33.936 1.00 52.03 291 PRO A N 1
ATOM 2318 C CA . PRO A 1 291 ? 3.987 -8.786 -34.539 1.00 52.03 291 PRO A CA 1
ATOM 2319 C C . PRO A 1 291 ? 2.872 -9.701 -34.004 1.00 52.03 291 PRO A C 1
ATOM 2321 O O . PRO A 1 291 ? 3.115 -10.898 -33.821 1.00 52.03 291 PRO A O 1
ATOM 2324 N N . PRO A 1 292 ? 1.661 -9.178 -33.728 1.00 51.88 292 PRO A N 1
ATOM 2325 C CA . PRO A 1 292 ? 0.556 -10.020 -33.290 1.00 51.88 292 PRO A CA 1
ATOM 2326 C C . PRO A 1 292 ? 0.282 -11.131 -34.319 1.00 51.88 292 PRO A C 1
ATOM 2328 O O . PRO A 1 292 ? 0.531 -10.924 -35.512 1.00 51.88 292 PRO A O 1
ATOM 2331 N N . PRO A 1 293 ? -0.226 -12.305 -33.900 1.00 44.50 293 PRO A N 1
ATOM 2332 C CA . PRO A 1 293 ? -0.546 -13.389 -34.825 1.00 44.50 293 PRO A CA 1
ATOM 2333 C C . PRO A 1 293 ? -1.464 -12.884 -35.947 1.00 44.50 293 PRO A C 1
ATOM 2335 O O . PRO A 1 293 ? -2.548 -12.373 -35.676 1.00 44.50 293 PRO A O 1
ATOM 2338 N N . GLY A 1 294 ? -1.010 -12.985 -37.199 1.00 53.72 294 GLY A N 1
ATOM 2339 C CA . GLY A 1 294 ? -1.740 -12.500 -38.378 1.00 53.72 294 GLY A CA 1
ATOM 2340 C C . GLY A 1 294 ? -1.397 -11.077 -38.843 1.00 53.72 294 GLY A C 1
ATOM 2341 O O . GLY A 1 294 ? -1.904 -10.652 -39.879 1.00 53.72 294 GLY A O 1
ATOM 2342 N N . ALA A 1 295 ? -0.522 -10.342 -38.149 1.00 52.31 295 ALA A N 1
ATOM 2343 C CA . ALA A 1 295 ? -0.002 -9.079 -38.666 1.00 52.31 295 ALA A CA 1
ATOM 2344 C C . ALA A 1 295 ? 1.027 -9.338 -39.775 1.00 52.31 295 ALA A C 1
ATOM 2346 O O . ALA A 1 295 ? 2.046 -9.997 -39.559 1.00 52.31 295 ALA A O 1
ATOM 2347 N N . LEU A 1 296 ? 0.758 -8.805 -40.970 1.00 44.62 296 LEU A N 1
ATOM 2348 C CA . LEU A 1 296 ? 1.706 -8.835 -42.080 1.00 44.62 296 LEU A CA 1
ATOM 2349 C C . LEU A 1 296 ? 2.992 -8.093 -41.675 1.00 44.62 296 LEU A C 1
ATOM 2351 O O . LEU A 1 296 ? 2.905 -7.020 -41.067 1.00 44.62 296 LEU A O 1
ATOM 2355 N N . PRO A 1 297 ? 4.184 -8.625 -42.001 1.00 49.53 297 PRO A N 1
ATOM 2356 C CA . PRO A 1 297 ? 5.431 -7.931 -41.723 1.00 49.53 297 PRO A CA 1
ATOM 2357 C C . PRO A 1 297 ? 5.424 -6.580 -42.440 1.00 49.53 297 PRO A C 1
ATOM 2359 O O . PRO A 1 297 ? 5.284 -6.511 -43.661 1.00 49.53 297 PRO A O 1
ATOM 2362 N N . VAL A 1 298 ? 5.562 -5.495 -41.674 1.00 51.09 298 VAL A N 1
ATOM 2363 C CA . VAL A 1 298 ? 5.727 -4.155 -42.240 1.00 51.09 298 VAL A CA 1
ATOM 2364 C C . VAL A 1 298 ? 7.045 -4.165 -43.005 1.00 51.09 298 VAL A C 1
ATOM 2366 O O . VAL A 1 298 ? 8.108 -4.353 -42.410 1.00 51.09 298 VAL A O 1
ATOM 2369 N N . ALA A 1 299 ? 6.966 -4.024 -44.330 1.00 45.84 299 ALA A N 1
ATOM 2370 C CA . ALA A 1 299 ? 8.137 -3.990 -45.190 1.00 45.84 299 ALA A CA 1
ATOM 2371 C C . ALA A 1 299 ? 9.110 -2.917 -44.681 1.00 45.84 299 ALA A C 1
ATOM 2373 O O . ALA A 1 299 ? 8.724 -1.768 -44.452 1.00 45.84 299 ALA A O 1
ATOM 2374 N N . ALA A 1 300 ? 10.369 -3.309 -44.475 1.00 37.12 300 ALA A N 1
ATOM 2375 C CA . ALA A 1 300 ? 11.417 -2.372 -44.106 1.00 37.12 300 ALA A CA 1
ATOM 2376 C C . ALA A 1 300 ? 11.484 -1.256 -45.165 1.00 37.12 300 ALA A C 1
ATOM 2378 O O . ALA A 1 300 ? 11.406 -1.563 -46.359 1.00 37.12 300 ALA A O 1
ATOM 2379 N N . PRO A 1 301 ? 11.620 0.022 -44.764 1.00 38.56 301 PRO A N 1
ATOM 2380 C CA . PRO A 1 301 ? 11.684 1.115 -45.721 1.00 38.56 301 PRO A CA 1
ATOM 2381 C C . PRO A 1 301 ? 12.873 0.883 -46.657 1.00 38.56 301 PRO A C 1
ATOM 2383 O O . PRO A 1 301 ? 14.005 0.682 -46.202 1.00 38.56 301 PRO A O 1
ATOM 2386 N N . GLN A 1 302 ? 12.589 0.853 -47.960 1.00 39.97 302 GLN A N 1
ATOM 2387 C CA . GLN A 1 302 ? 13.616 0.794 -48.992 1.00 39.97 302 GLN A CA 1
ATOM 2388 C C . GLN A 1 302 ? 14.489 2.053 -48.887 1.00 39.97 302 GLN A C 1
ATOM 2390 O O . GLN A 1 302 ? 13.994 3.131 -48.558 1.00 39.97 302 GLN A O 1
ATOM 2395 N N . ARG A 1 303 ? 15.799 1.841 -49.040 1.00 40.19 303 ARG A N 1
ATOM 2396 C CA . ARG A 1 303 ? 16.869 2.806 -48.758 1.00 40.19 303 ARG A CA 1
ATOM 2397 C C . ARG A 1 303 ? 16.796 4.069 -49.600 1.00 40.19 303 ARG A C 1
ATOM 2399 O O . ARG A 1 303 ? 16.456 3.942 -50.792 1.00 40.19 303 ARG A O 1
#

Foldseek 3Di:
DDPDDPPPDLPDPDDDDDPDDDFPFDADADPVGHRPGRPRADADPLPDADAFDACPDPLHDDLVLLCVQFLLFPVVCVPDPDPVPSPPAQQAAEDDADAADQALVLCPPAPQDPHRPDDDLRNLLVVCCPPVRYPYHHQDDDDPVVCVVV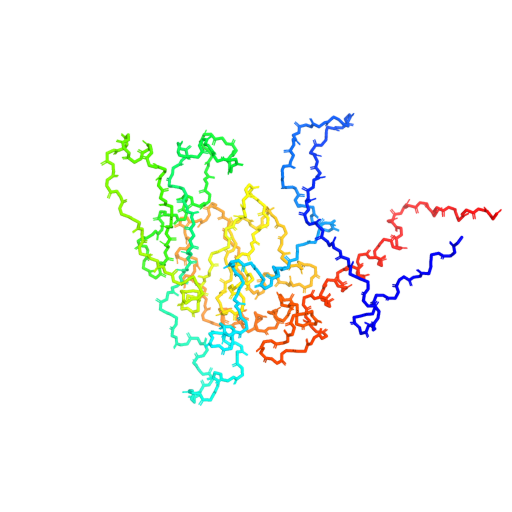VHPDDGDDDDDRLVNLLNYLAYEFEQDGNLHDRHNVLSNLRSLRAYEYQCPPSYDDHLVVPQPSVQQHHYHHSVCSVVVVVVSVPQDPVSSVRNSVSSSLCNQLNYCCSVVNDSRPDDNCSHVSVSVSVSVVVSVVVVVDDPVPDDPDDDDDD

Mean predicted aligned error: 12.25 Å

Organism: Emiliania huxleyi (NCBI:txid2903)

Nearest PDB structures (foldseek):
  7sch-assembly1_A  TM=6.925E-01  e=8.649E-08  Homo sapiens
  8og1-assembly1_A  TM=6.918E-01  e=1.480E-07  Homo sapiens
  8og4-assembly1_A  TM=6.803E-01  e=1.880E-07  Homo sapiens
  8og4-assembly1_B  TM=6.788E-01  e=3.416E-07  Homo sapiens
  4nc9-assembly6_C  TM=5.247E-01  e=4.394E-02  Mycolicibacterium smegmatis MC2 155

Solvent-accessible surface area (backbone atoms only — not comparable to full-atom values): 18252 Å² total; per-residue (Å²): 131,84,80,70,78,79,80,86,53,90,83,52,89,78,72,77,84,76,85,82,77,91,70,53,75,50,57,41,56,42,102,85,70,47,75,71,43,82,36,83,47,44,69,42,83,93,76,56,82,45,73,61,73,59,70,90,41,98,72,41,67,49,52,66,50,36,44,75,53,22,73,74,18,70,71,55,66,79,77,54,95,57,91,67,62,87,74,69,74,51,80,23,52,32,30,41,71,46,77,47,70,84,46,66,78,78,36,78,84,45,91,62,63,102,52,83,82,66,90,47,67,63,42,58,55,57,73,45,51,80,42,92,42,37,47,61,45,57,63,57,70,77,58,73,74,52,30,63,74,70,69,49,83,76,70,81,64,80,90,73,61,57,69,67,47,38,50,27,12,51,26,26,57,20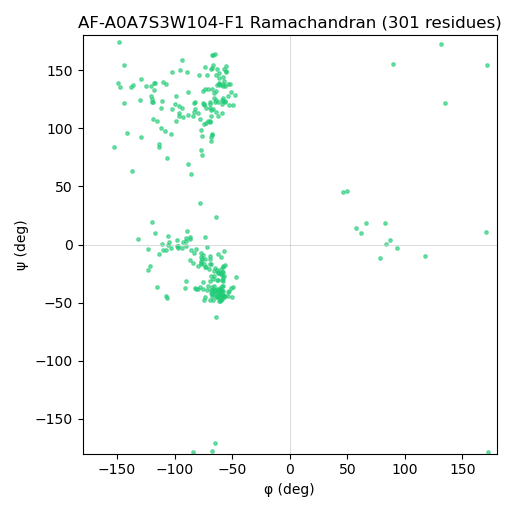,60,58,32,78,52,49,21,54,41,62,50,45,57,43,22,32,50,27,53,8,34,26,31,29,38,55,67,87,53,31,55,47,61,47,57,93,79,44,67,53,80,62,32,38,42,81,47,51,58,91,44,54,93,46,41,72,61,57,62,69,65,54,48,67,70,59,53,51,48,17,37,55,44,26,72,69,47,37,47,43,48,37,48,26,73,80,76,49,57,58,63,75,62,62,46,82,52,6,26,57,38,48,50,52,52,53,52,52,55,51,53,56,52,71,73,48,69,61,94,87,57,75,82,78,76,76,82,81,131

Radius of gyration: 22.14 Å; Cα contacts (8 Å, |Δi|>4): 426; chains: 1; bounding box: 54×47×70 Å

pLDDT: mean 72.8, std 19.74, range [28.27, 97.62]

InterPro domains:
  IPR004263 Exostosin-like [PTHR11062] (36-279)

Secondary structure (DSSP, 8-state):
---------TT-SS-------------EE-TTS-EEE--SS---TTTS-PPPPPTTSTTSPPHHHHHHH-TT-GGGGGS---GGGGTTT--EEEEEEE-----SSTTTTSTT-SSTT---HHHHHHTTTTSTTEEEEE-----HHHHHHTT---PPPPP--HHHHHHTEEEEEE---GGG----THHHHHHTTPEEEES-TTSSPPTTTTT--GGGTSEE--GGGGGGHHHHHHTS-HHHHHHHHHHHHHHGGGGS-HHHH--SSS--GGGSHHHHHHHHHHHHHHHHHSPPTTPPP-PPPP-

Sequence (303 aa):
RRWLDPEISPASRTRAWVQLTHNGLADARTPRGEVAERCVNCFHVGKDIVLPFTPSTIDVPSCEDLRNWSVWSPTRGSRSTGDADRSAGREHLFFFGGRIHPSLEHARFLSYYDGPGSPHVRADILRLKGEPGFFIHNSFLPPPRMRKALGTKAKPAPRVSHLEMERHASFCWVPPGQRYGDARRHVPSSFLGCVPVFTMPESGGRTYDELIRWDDVSLDVPQSHLPRLPSLLRAVSSTRLDAMRQGLGCVWRRLWFSSIYGACLGEDPAEDAFDALLQVLARRARRWRVPPPGALPVAAPQR